Protein AF-A0A9P6TI92-F1 (afdb_monomer)

Foldseek 3Di:
DQDDWAWFEWEWEADPVQKIWIKTKTAAPDADPLRNLRIWIWTFIGHPPATQWIWTQDPPLRTWIDHGPDIDHDDDDALLRVLVVRVVSVCVVPRDDVVVSVVRRVSSVCVSVPHRHHDYHFDYRDPVRVCVLDPPVLVVLQVCQAVPWALDLVRSCVVVVHDSVVSVVNLVSCVSRVQWDQDPNIIHRNDPDDDDDDDD

Structure (mmCIF, N/CA/C/O backbone):
data_AF-A0A9P6TI92-F1
#
_entry.id   AF-A0A9P6TI92-F1
#
loop_
_atom_site.group_PDB
_atom_site.id
_atom_site.type_symbol
_atom_site.label_atom_id
_atom_site.label_alt_id
_atom_site.label_comp_id
_atom_site.label_asym_id
_atom_site.label_entity_id
_atom_site.label_seq_id
_atom_site.pdbx_PDB_ins_code
_atom_site.Cartn_x
_atom_site.Cartn_y
_atom_site.Cartn_z
_atom_site.occupancy
_atom_site.B_iso_or_equiv
_atom_site.auth_seq_id
_atom_site.auth_comp_id
_atom_site.auth_asym_id
_atom_site.auth_atom_id
_atom_site.pdbx_PDB_model_num
ATOM 1 N N . MET A 1 1 ? -19.765 21.738 -3.759 1.00 47.75 1 MET A N 1
ATOM 2 C CA . MET A 1 1 ? -19.195 20.382 -3.950 1.00 47.75 1 MET A CA 1
ATOM 3 C C . MET A 1 1 ? -18.827 19.828 -2.583 1.00 47.75 1 MET A C 1
ATOM 5 O O . MET A 1 1 ? -18.199 20.558 -1.828 1.00 47.75 1 MET A O 1
ATOM 9 N N . LYS A 1 2 ? -19.232 18.598 -2.229 1.00 55.66 2 LYS A N 1
ATOM 10 C CA . LYS A 1 2 ? -18.731 17.953 -1.002 1.00 55.66 2 LYS A CA 1
ATOM 11 C C . LYS A 1 2 ? -17.226 17.735 -1.176 1.00 55.66 2 LYS A C 1
ATOM 13 O O . LYS A 1 2 ? -16.828 17.091 -2.145 1.00 55.66 2 LYS A O 1
ATOM 18 N N . LYS A 1 3 ? -16.405 18.316 -0.298 1.00 70.88 3 LYS A N 1
ATOM 19 C CA . LYS A 1 3 ? -14.960 18.049 -0.275 1.00 70.88 3 LYS A CA 1
ATOM 20 C C . LYS A 1 3 ? -14.748 16.545 -0.041 1.00 70.88 3 LYS A C 1
ATOM 22 O O . LYS A 1 3 ? -15.515 15.928 0.698 1.00 70.88 3 LYS A O 1
ATOM 27 N N . LYS A 1 4 ? -13.772 15.945 -0.724 1.00 79.81 4 LYS A N 1
ATOM 28 C CA . LYS A 1 4 ? -13.412 14.529 -0.547 1.00 79.81 4 LYS A CA 1
ATOM 29 C C . LYS A 1 4 ? -12.398 14.394 0.590 1.00 79.81 4 LYS A C 1
ATOM 31 O O . LYS A 1 4 ? -11.733 15.368 0.926 1.00 79.81 4 LYS A O 1
ATOM 36 N N . ALA A 1 5 ? -12.323 13.205 1.180 1.00 86.75 5 ALA A N 1
ATOM 37 C CA . ALA A 1 5 ? -11.278 12.878 2.140 1.00 86.75 5 ALA A CA 1
ATOM 38 C C . ALA A 1 5 ? -9.920 12.753 1.425 1.00 86.75 5 ALA A C 1
ATOM 40 O O . ALA A 1 5 ? -9.879 12.284 0.286 1.00 86.75 5 ALA A O 1
ATOM 41 N N . THR A 1 6 ? -8.844 13.162 2.091 1.00 89.12 6 THR A N 1
ATOM 42 C CA . THR A 1 6 ? -7.468 13.131 1.563 1.00 89.12 6 THR A CA 1
ATOM 43 C C . THR A 1 6 ? -6.731 11.939 2.159 1.00 89.12 6 THR A C 1
ATOM 45 O O . THR A 1 6 ? -6.781 11.770 3.373 1.00 89.12 6 THR A O 1
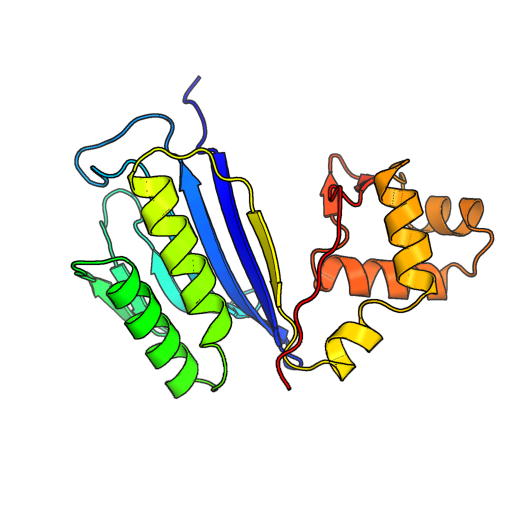ATOM 48 N N . LEU A 1 7 ? -6.087 11.100 1.343 1.00 90.00 7 LEU A N 1
ATOM 49 C CA . LEU A 1 7 ? -5.259 9.991 1.839 1.00 90.00 7 LEU A CA 1
ATOM 50 C C . LEU A 1 7 ? -4.026 10.570 2.550 1.00 90.00 7 LEU A C 1
ATOM 52 O O . LEU A 1 7 ? -3.380 11.451 1.999 1.00 90.00 7 LEU A O 1
ATOM 56 N N . LEU A 1 8 ? -3.760 10.112 3.772 1.00 88.31 8 LEU A N 1
ATOM 57 C CA . LEU A 1 8 ? -2.625 10.547 4.598 1.00 88.31 8 LEU A CA 1
ATOM 58 C C . LEU A 1 8 ? -1.552 9.462 4.718 1.00 88.31 8 LEU A C 1
ATOM 60 O O . LEU A 1 8 ? -0.362 9.751 4.779 1.00 88.31 8 LEU A O 1
ATOM 64 N N . PHE A 1 9 ? -1.995 8.210 4.801 1.00 89.88 9 PHE A N 1
ATOM 65 C CA . PHE A 1 9 ? -1.129 7.063 5.019 1.00 89.88 9 PHE A CA 1
ATOM 66 C C . PHE A 1 9 ? -1.680 5.859 4.271 1.00 89.88 9 PHE A C 1
ATOM 68 O O . PHE A 1 9 ? -2.882 5.579 4.354 1.00 89.88 9 PHE A O 1
ATOM 75 N N . GLU A 1 10 ? -0.791 5.136 3.605 1.00 91.69 10 GLU A N 1
ATOM 76 C CA . GLU A 1 10 ? -1.041 3.816 3.040 1.00 91.69 10 GLU A CA 1
ATOM 77 C C . GLU A 1 10 ? 0.178 2.918 3.288 1.00 91.69 10 GLU A C 1
ATOM 79 O O . GLU A 1 10 ? 1.292 3.255 2.898 1.00 91.69 10 GLU A O 1
ATOM 84 N N . ASP A 1 11 ? -0.027 1.767 3.932 1.00 88.00 11 ASP A N 1
ATOM 85 C CA . ASP A 1 11 ? 0.963 0.684 3.984 1.00 88.00 11 ASP A CA 1
ATOM 86 C C . ASP A 1 11 ? 0.317 -0.585 3.443 1.00 88.00 11 ASP A C 1
ATOM 88 O O . ASP A 1 11 ? -0.728 -1.030 3.934 1.00 88.00 11 ASP A O 1
ATOM 92 N N . ARG A 1 12 ? 0.923 -1.150 2.401 1.00 88.69 12 ARG A N 1
ATOM 93 C CA . ARG A 1 12 ? 0.420 -2.337 1.717 1.00 88.69 12 ARG A CA 1
ATOM 94 C C . ARG A 1 12 ? 1.494 -3.411 1.643 1.00 88.69 12 ARG A C 1
ATOM 96 O O . ARG A 1 12 ? 2.637 -3.171 1.261 1.00 88.69 12 ARG A O 1
ATOM 103 N N . MET A 1 13 ? 1.072 -4.634 1.927 1.00 84.69 13 MET A N 1
ATOM 104 C CA . MET A 1 13 ? 1.842 -5.857 1.774 1.00 84.69 13 MET A CA 1
ATOM 105 C C . MET A 1 13 ? 1.019 -6.862 0.974 1.00 84.69 13 MET A C 1
ATOM 107 O O . MET A 1 13 ? -0.115 -7.179 1.333 1.00 84.69 13 MET A O 1
ATOM 111 N N . THR A 1 14 ? 1.600 -7.395 -0.097 1.00 84.06 14 THR A N 1
ATOM 112 C CA . THR A 1 14 ? 1.020 -8.506 -0.861 1.00 84.06 14 THR A CA 1
ATOM 113 C C . THR A 1 14 ? 1.842 -9.758 -0.586 1.00 84.06 14 THR A C 1
ATOM 115 O O . THR A 1 14 ? 3.053 -9.764 -0.782 1.00 84.06 14 THR A O 1
ATOM 118 N N . TYR A 1 15 ? 1.187 -10.825 -0.149 1.00 80.25 15 TYR A N 1
ATOM 119 C CA . TYR A 1 15 ? 1.811 -12.111 0.133 1.00 80.25 15 TYR A CA 1
ATOM 120 C C . TYR A 1 15 ? 1.890 -12.995 -1.131 1.00 80.25 15 TYR A C 1
ATOM 122 O O . TYR A 1 15 ? 1.070 -12.839 -2.040 1.00 80.25 15 TYR A O 1
ATOM 130 N N . PRO A 1 16 ? 2.786 -14.004 -1.173 1.00 75.25 16 PRO A N 1
ATOM 131 C CA . PRO A 1 16 ? 2.964 -14.898 -2.323 1.00 75.25 16 PRO A CA 1
ATOM 132 C C . PRO A 1 16 ? 1.716 -15.657 -2.783 1.00 75.25 16 PRO A C 1
ATOM 134 O O . PRO A 1 16 ? 1.590 -15.992 -3.956 1.00 75.25 16 PRO A O 1
ATOM 137 N N . ASP A 1 17 ? 0.779 -15.941 -1.878 1.00 80.00 17 ASP A N 1
ATOM 138 C CA . ASP A 1 17 ? -0.481 -16.619 -2.208 1.00 80.00 17 ASP A CA 1
ATOM 139 C C . ASP A 1 17 ? -1.568 -15.672 -2.755 1.00 80.00 17 ASP A C 1
ATOM 141 O O . ASP A 1 17 ? -2.709 -16.106 -2.965 1.00 80.00 17 ASP A O 1
ATOM 145 N N . GLY A 1 18 ? -1.232 -14.391 -2.934 1.00 83.00 18 GLY A N 1
ATOM 146 C CA . GLY A 1 18 ? -2.120 -13.337 -3.413 1.00 83.00 18 GLY A CA 1
ATOM 147 C C . GLY A 1 18 ? -3.002 -12.697 -2.340 1.00 83.00 18 GLY A C 1
ATOM 148 O O . GLY A 1 18 ? -3.855 -11.882 -2.689 1.00 83.00 18 GLY A O 1
ATOM 149 N N . ALA A 1 19 ? -2.853 -13.045 -1.056 1.00 87.69 19 ALA A N 1
ATOM 150 C CA . ALA A 1 19 ? -3.495 -12.255 -0.008 1.00 87.69 19 ALA A CA 1
ATOM 151 C C . ALA A 1 19 ? -2.770 -10.918 0.194 1.00 87.69 19 ALA A C 1
ATOM 153 O O . ALA A 1 19 ? -1.597 -10.767 -0.133 1.00 87.69 19 ALA A O 1
ATOM 154 N N . ILE A 1 20 ? -3.491 -9.941 0.718 1.00 89.94 20 ILE A N 1
ATOM 155 C CA . ILE A 1 20 ? -3.093 -8.549 0.857 1.00 89.94 20 ILE A CA 1
ATOM 156 C C . ILE A 1 20 ? -3.401 -8.143 2.294 1.00 89.94 20 ILE A C 1
ATOM 158 O O . ILE A 1 20 ? -4.511 -8.381 2.770 1.00 89.94 20 ILE A O 1
ATOM 162 N N . LEU A 1 21 ? -2.427 -7.531 2.959 1.00 90.94 21 LEU A N 1
ATOM 163 C CA . LEU A 1 21 ? -2.622 -6.735 4.164 1.00 90.94 21 LEU A CA 1
ATOM 164 C C . LEU A 1 21 ? -2.438 -5.273 3.760 1.00 90.94 21 LEU A C 1
ATOM 166 O O . LEU A 1 21 ? -1.416 -4.907 3.188 1.00 90.94 21 LEU A O 1
ATOM 170 N N . GLU A 1 22 ? -3.443 -4.447 4.005 1.00 92.75 22 GLU A N 1
ATOM 171 C CA . GLU A 1 22 ? -3.444 -3.040 3.621 1.00 92.75 22 GLU A CA 1
ATOM 172 C C . GLU A 1 22 ? -3.990 -2.203 4.774 1.00 92.75 22 GLU A C 1
ATOM 174 O O . GLU A 1 22 ? -5.031 -2.522 5.342 1.00 92.75 22 GLU A O 1
ATOM 179 N N . MET A 1 23 ? -3.292 -1.132 5.132 1.00 94.12 23 MET A N 1
ATOM 180 C CA . MET A 1 23 ? -3.737 -0.187 6.144 1.00 94.12 23 MET A CA 1
ATOM 181 C C . MET A 1 23 ? -3.737 1.217 5.559 1.00 94.12 23 MET A C 1
ATOM 183 O O . MET A 1 23 ? -2.729 1.671 5.024 1.00 94.12 23 MET A O 1
ATOM 187 N N . ARG A 1 24 ? -4.864 1.918 5.671 1.00 94.94 24 ARG A N 1
ATOM 188 C CA . ARG A 1 24 ? -5.049 3.260 5.120 1.00 94.94 24 ARG A CA 1
ATOM 189 C C . ARG A 1 24 ? -5.656 4.213 6.135 1.00 94.94 24 ARG A C 1
ATOM 191 O O . ARG A 1 24 ? -6.546 3.829 6.897 1.00 94.94 24 ARG A O 1
ATOM 198 N N . ILE A 1 25 ? -5.230 5.472 6.084 1.00 93.56 25 ILE A N 1
ATOM 199 C CA . ILE A 1 25 ? -5.793 6.582 6.861 1.00 93.56 25 ILE A CA 1
ATOM 200 C C . ILE A 1 25 ? -6.111 7.732 5.908 1.00 93.56 25 ILE A C 1
ATOM 202 O O . ILE A 1 25 ? -5.274 8.136 5.105 1.00 93.56 25 ILE A O 1
ATOM 206 N N . TRP A 1 26 ? -7.308 8.301 6.027 1.00 94.12 26 TRP A N 1
ATOM 207 C CA . TRP A 1 26 ? -7.726 9.503 5.315 1.00 94.12 26 TRP A CA 1
ATOM 208 C C . TRP A 1 26 ? -8.121 10.614 6.286 1.00 94.12 26 TRP A C 1
ATOM 210 O O . TRP A 1 26 ? -8.839 10.376 7.261 1.00 94.12 26 TRP A O 1
ATOM 220 N N . ARG A 1 27 ? -7.760 11.856 5.957 1.00 91.69 27 ARG A N 1
ATOM 221 C CA . ARG A 1 27 ? -8.292 13.063 6.594 1.00 91.69 27 ARG A CA 1
ATOM 222 C C . ARG A 1 27 ? -9.671 13.374 6.042 1.00 91.69 27 ARG A C 1
ATOM 224 O O . ARG A 1 27 ? -9.839 13.524 4.831 1.00 91.69 27 ARG A O 1
ATOM 231 N N . LEU A 1 28 ? -10.655 13.523 6.918 1.00 88.75 28 LEU A N 1
ATOM 232 C CA . LEU A 1 28 ? -11.970 14.008 6.526 1.00 88.75 28 LEU A CA 1
ATOM 233 C C . LEU A 1 28 ? -11.924 15.517 6.275 1.00 88.75 28 LEU A C 1
ATOM 235 O O . LEU A 1 28 ? -11.176 16.236 6.939 1.00 88.75 28 LEU A O 1
ATOM 239 N N . PRO A 1 29 ? -12.737 16.019 5.333 1.00 85.62 29 PRO A N 1
ATOM 240 C CA . PRO A 1 29 ? -12.799 17.450 5.053 1.00 85.62 29 PRO A CA 1
ATOM 241 C C . PRO A 1 29 ? -13.292 18.269 6.251 1.00 85.62 29 PRO A C 1
ATOM 243 O O . PRO A 1 29 ? -12.911 19.428 6.392 1.00 85.62 29 PRO A O 1
ATOM 246 N N . GLU A 1 30 ? -14.144 17.671 7.085 1.00 83.44 30 GLU A N 1
ATOM 247 C CA . GLU A 1 30 ? -14.687 18.235 8.316 1.00 83.44 30 GLU A CA 1
ATOM 248 C C . GLU A 1 30 ? -14.793 17.111 9.354 1.00 83.44 30 GLU A C 1
ATOM 250 O O . GLU A 1 30 ? -15.049 15.956 9.002 1.00 83.44 30 GLU A O 1
ATOM 255 N N . ARG A 1 31 ? -14.583 17.448 10.630 1.00 83.62 31 ARG A N 1
ATOM 256 C CA . ARG A 1 31 ? -14.853 16.535 11.747 1.00 83.62 31 ARG A CA 1
ATOM 257 C C . ARG A 1 31 ? -16.360 16.352 11.888 1.00 83.62 31 ARG A C 1
ATOM 259 O O . ARG A 1 31 ? -17.118 17.297 11.678 1.00 83.62 31 ARG A O 1
ATOM 266 N N . ASP A 1 32 ? -16.781 15.163 12.290 1.00 82.12 32 ASP A N 1
ATOM 267 C CA . ASP A 1 32 ? -18.180 14.878 12.596 1.00 82.12 32 ASP A CA 1
ATOM 268 C C . ASP A 1 32 ? -18.306 14.206 13.973 1.00 82.12 32 ASP A C 1
ATOM 270 O O . ASP A 1 32 ? -17.305 13.851 14.597 1.00 82.12 32 ASP A O 1
ATOM 274 N N . ALA A 1 33 ? -19.536 14.094 14.482 1.00 77.19 33 ALA A N 1
ATOM 275 C CA . ALA A 1 33 ? -19.794 13.539 15.811 1.00 77.19 33 ALA A CA 1
ATOM 276 C C . ALA A 1 33 ? -19.495 12.032 15.913 1.00 77.19 33 ALA A C 1
ATOM 278 O O . ALA A 1 33 ? -19.207 11.556 17.006 1.00 77.19 33 ALA A O 1
ATOM 279 N N . GLU A 1 34 ? -19.552 11.295 14.797 1.00 75.88 34 GLU A N 1
ATOM 280 C CA . GLU A 1 34 ? -19.203 9.868 14.737 1.00 75.88 34 GLU A CA 1
ATOM 281 C C . GLU A 1 34 ? -17.678 9.674 14.692 1.00 75.88 34 GLU A C 1
ATOM 283 O O . GLU A 1 34 ? -17.178 8.629 15.088 1.00 75.88 34 GLU A O 1
ATOM 288 N N . ARG A 1 35 ? -16.929 10.677 14.214 1.00 81.50 35 ARG A N 1
ATOM 289 C CA . ARG A 1 35 ? -15.469 10.651 14.044 1.00 81.50 35 ARG A CA 1
ATOM 290 C C . ARG A 1 35 ? -14.861 11.956 14.554 1.00 81.50 35 ARG A C 1
ATOM 292 O O . ARG A 1 35 ? -14.395 12.781 13.756 1.00 81.50 35 ARG A O 1
ATOM 299 N N . PRO A 1 36 ? -14.825 12.162 15.881 1.00 75.31 36 PRO A N 1
ATOM 300 C CA . PRO A 1 36 ? -14.382 13.423 16.477 1.00 75.31 36 PRO A CA 1
ATOM 301 C C . PRO A 1 36 ? -12.912 13.748 16.168 1.00 75.31 36 PRO A C 1
ATOM 303 O O . PRO A 1 36 ? -12.522 14.916 16.143 1.00 75.31 36 PRO A O 1
ATOM 306 N N . HIS A 1 37 ? -12.103 12.730 15.866 1.00 77.69 37 HIS A N 1
ATOM 307 C CA . HIS A 1 37 ? -10.717 12.872 15.413 1.00 77.69 37 HIS A CA 1
ATOM 308 C C . HIS A 1 37 ? -10.600 13.337 13.946 1.00 77.69 37 HIS A C 1
ATOM 310 O O . HIS A 1 37 ? -9.541 13.799 13.529 1.00 77.69 37 HIS A O 1
ATOM 316 N N . GLY A 1 38 ? -11.677 13.281 13.154 1.00 86.62 38 GLY A N 1
ATOM 317 C CA . GLY A 1 38 ? -11.681 13.713 11.752 1.00 86.62 38 GLY A CA 1
ATOM 318 C C . GLY A 1 38 ? -10.923 12.781 10.810 1.00 86.62 38 GLY A C 1
ATOM 319 O O . GLY A 1 38 ? -10.505 13.218 9.740 1.00 86.62 38 GLY A O 1
ATOM 320 N N . LEU A 1 39 ? -10.736 11.517 11.197 1.00 89.31 39 LEU A N 1
ATOM 321 C CA . LEU A 1 39 ? -10.048 10.516 10.383 1.00 89.31 39 LEU A CA 1
ATOM 322 C C . LEU A 1 39 ? -11.019 9.416 9.961 1.00 89.31 39 LEU A C 1
ATOM 324 O O . LEU A 1 39 ? -11.858 8.967 10.742 1.00 89.31 39 LEU A O 1
ATOM 328 N N . LYS A 1 40 ? -10.869 8.957 8.725 1.00 91.81 40 LYS A N 1
ATOM 329 C CA . LYS A 1 40 ? -11.378 7.667 8.267 1.00 91.81 40 LYS A CA 1
ATOM 330 C C . LYS A 1 40 ? -10.195 6.715 8.183 1.00 91.81 40 LYS A C 1
ATOM 332 O O . LYS A 1 40 ? -9.126 7.136 7.758 1.00 91.81 40 LYS A O 1
ATOM 337 N N . TYR A 1 41 ? -10.379 5.454 8.538 1.00 92.81 41 TYR A N 1
ATOM 338 C CA . TYR A 1 41 ? -9.333 4.446 8.387 1.00 92.81 41 TYR A CA 1
ATOM 339 C C . TYR A 1 41 ? -9.899 3.147 7.815 1.00 92.81 41 TYR A C 1
ATOM 341 O O . TYR A 1 41 ? -11.113 2.937 7.786 1.00 92.81 41 TYR A O 1
ATOM 349 N N . SER A 1 42 ? -9.007 2.305 7.305 1.00 94.19 42 SER A N 1
ATOM 350 C CA . SER A 1 42 ? -9.313 0.944 6.880 1.00 94.19 42 SER A CA 1
ATOM 351 C C . SER A 1 42 ? -8.078 0.083 7.091 1.00 94.19 42 SER A C 1
ATOM 353 O O . SER A 1 42 ? -7.049 0.339 6.473 1.00 94.19 42 SER A O 1
ATOM 355 N N . LEU A 1 43 ? -8.173 -0.906 7.975 1.00 95.31 43 LEU A N 1
ATOM 356 C CA . LEU A 1 43 ? -7.203 -1.988 8.094 1.00 95.31 43 LEU A CA 1
ATOM 357 C C . LEU A 1 43 ? -7.855 -3.203 7.452 1.00 95.31 43 LEU A C 1
ATOM 359 O O . LEU A 1 43 ? -8.964 -3.583 7.818 1.00 95.31 43 LEU A O 1
ATOM 363 N N . PHE A 1 44 ? -7.205 -3.777 6.458 1.00 94.94 44 PHE A N 1
ATOM 364 C CA . PHE A 1 44 ? -7.745 -4.824 5.615 1.00 94.94 44 PHE A CA 1
ATOM 365 C C . PHE A 1 44 ? -6.762 -5.979 5.558 1.00 94.94 44 PHE A C 1
ATOM 367 O O . PHE A 1 44 ? -5.572 -5.789 5.319 1.00 94.94 44 PHE A O 1
ATOM 374 N N . TYR A 1 45 ? -7.282 -7.187 5.712 1.00 93.44 45 TYR A N 1
ATOM 375 C CA . TYR A 1 45 ? -6.595 -8.405 5.333 1.00 93.44 45 TYR A CA 1
ATOM 376 C C . TYR A 1 45 ? -7.544 -9.295 4.533 1.00 93.44 45 TYR A C 1
ATOM 378 O O . TYR A 1 45 ? -8.689 -9.538 4.923 1.00 93.44 45 TYR A O 1
ATOM 386 N N . GLY A 1 46 ? -7.087 -9.784 3.389 1.00 91.75 46 GLY A N 1
ATOM 387 C CA . GLY A 1 46 ? -7.928 -10.570 2.497 1.00 91.75 46 GLY A CA 1
ATOM 388 C C . GLY A 1 46 ? -7.281 -10.821 1.148 1.00 91.75 46 GLY A C 1
ATOM 389 O O . GLY A 1 46 ? -6.070 -10.749 1.010 1.00 91.75 46 GLY A O 1
ATOM 390 N N . ARG A 1 47 ? -8.082 -11.127 0.134 1.00 87.69 47 ARG A N 1
ATOM 391 C CA . ARG A 1 47 ? -7.662 -11.274 -1.273 1.00 87.69 47 ARG A CA 1
ATOM 392 C C . ARG A 1 47 ? -8.437 -10.271 -2.130 1.00 87.69 47 ARG A C 1
ATOM 394 O O . ARG A 1 47 ? -9.414 -9.709 -1.640 1.00 87.69 47 ARG A O 1
ATOM 401 N N . GLU A 1 48 ? -8.046 -10.076 -3.394 1.00 72.50 48 GLU A N 1
ATOM 402 C CA . GLU A 1 48 ? -8.620 -9.059 -4.310 1.00 72.50 48 GLU A CA 1
ATOM 403 C C . GLU A 1 48 ? -10.158 -8.959 -4.305 1.00 72.50 48 GLU A C 1
ATOM 405 O O . GLU A 1 48 ? -10.700 -7.881 -4.530 1.00 72.50 48 GLU A O 1
ATOM 410 N N . SER A 1 49 ? -10.873 -10.050 -4.018 1.00 70.69 49 SER A N 1
ATOM 411 C CA . SER A 1 49 ? -12.339 -10.090 -3.981 1.00 70.69 49 SER A CA 1
ATOM 412 C C . SER A 1 49 ? -12.943 -10.568 -2.655 1.00 70.69 49 SER A C 1
ATOM 414 O O . SER A 1 49 ? -14.150 -10.795 -2.594 1.00 70.69 49 SER A O 1
ATOM 416 N N . ALA A 1 50 ? -12.142 -10.776 -1.606 1.00 82.88 50 ALA A N 1
ATOM 417 C CA . ALA A 1 50 ? -12.619 -11.352 -0.348 1.00 82.88 50 ALA A CA 1
ATOM 418 C C . ALA A 1 50 ? -11.926 -10.714 0.858 1.00 82.88 50 ALA A C 1
ATOM 420 O O . ALA A 1 50 ? -10.749 -10.970 1.111 1.00 82.88 50 ALA A O 1
ATOM 421 N N . ARG A 1 51 ? -12.677 -9.914 1.623 1.00 90.56 51 ARG A N 1
ATOM 422 C CA . ARG A 1 51 ? -12.246 -9.429 2.936 1.00 90.56 51 ARG A CA 1
ATOM 423 C C . ARG A 1 51 ? -12.315 -10.580 3.934 1.00 90.56 51 ARG A C 1
ATOM 425 O O . ARG A 1 51 ? -13.376 -11.173 4.099 1.00 90.56 51 ARG A O 1
ATOM 432 N N . ILE A 1 52 ? -11.194 -10.887 4.579 1.00 91.50 52 ILE A N 1
ATOM 433 C CA . ILE A 1 52 ? -11.116 -11.907 5.630 1.00 91.50 52 ILE A CA 1
ATOM 434 C C . ILE A 1 52 ? -11.102 -11.227 6.994 1.00 91.50 52 ILE A C 1
ATOM 436 O O . ILE A 1 52 ? -11.849 -11.635 7.867 1.00 91.50 52 ILE A O 1
ATOM 440 N N . ILE A 1 53 ? -10.315 -10.171 7.183 1.00 94.00 53 ILE A N 1
ATOM 441 C CA . ILE A 1 53 ? -10.345 -9.342 8.391 1.00 94.00 53 ILE A CA 1
ATOM 442 C C . ILE A 1 53 ? -10.422 -7.880 7.957 1.00 94.00 53 ILE A C 1
ATOM 444 O O . ILE A 1 53 ? -9.806 -7.479 6.967 1.00 94.00 53 ILE A O 1
ATOM 448 N N . GLY A 1 54 ? -11.209 -7.078 8.661 1.00 93.75 54 GLY A N 1
ATOM 449 C CA . GLY A 1 54 ? -11.357 -5.658 8.373 1.00 93.75 54 GLY A CA 1
ATOM 450 C C . GLY A 1 54 ? -11.629 -4.856 9.627 1.00 93.75 54 GLY A C 1
ATOM 451 O O . GLY A 1 54 ? -12.454 -5.269 10.422 1.00 93.75 54 GLY A O 1
ATOM 452 N N . TYR A 1 55 ? -10.973 -3.719 9.804 1.00 94.81 55 TYR A N 1
ATOM 453 C CA . TYR A 1 55 ? -11.329 -2.738 10.824 1.00 94.81 55 TYR A CA 1
ATOM 454 C C . TYR A 1 55 ? -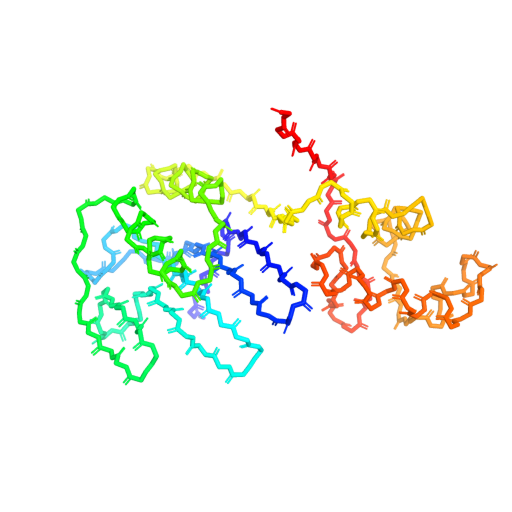11.539 -1.420 10.102 1.00 94.81 55 TYR A C 1
ATOM 456 O O . TYR A 1 55 ? -10.634 -0.928 9.422 1.00 94.81 55 TYR A O 1
ATOM 464 N N . ASP A 1 56 ? -12.742 -0.872 10.190 1.00 92.38 56 ASP A N 1
ATOM 465 C CA . ASP A 1 56 ? -13.070 0.386 9.541 1.00 92.38 56 ASP A CA 1
ATOM 466 C C . ASP A 1 56 ? -14.147 1.142 10.326 1.00 92.38 56 A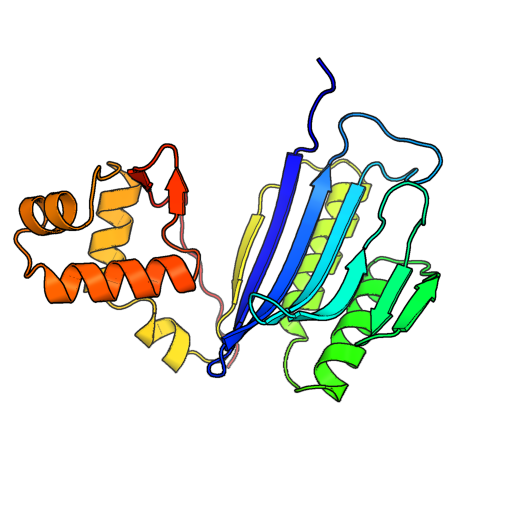SP A C 1
ATOM 468 O O . ASP A 1 56 ? -14.802 0.603 11.219 1.00 92.38 56 ASP A O 1
ATOM 472 N N . ASN A 1 57 ? -14.291 2.426 10.017 1.00 88.69 57 ASN A N 1
ATOM 473 C CA . ASN A 1 57 ? -15.235 3.304 10.692 1.00 88.69 57 ASN A CA 1
ATOM 474 C C . ASN A 1 57 ? -16.304 3.842 9.739 1.00 88.69 57 ASN A C 1
ATOM 476 O O . ASN A 1 57 ? -16.536 5.053 9.689 1.00 88.69 57 ASN A O 1
ATOM 480 N N . GLU A 1 58 ? -16.925 2.976 8.924 1.00 83.88 58 GLU A N 1
ATOM 481 C CA . GLU A 1 58 ? -17.991 3.342 7.976 1.00 83.88 58 GLU A CA 1
ATOM 482 C C . GLU A 1 58 ? -19.104 4.213 8.602 1.00 83.88 58 GLU A C 1
ATOM 484 O O . GLU A 1 58 ? -19.502 4.068 9.759 1.00 83.88 58 GLU A O 1
ATOM 489 N N . ARG A 1 59 ? -19.614 5.181 7.822 1.00 77.81 59 ARG A N 1
ATOM 490 C CA . ARG A 1 59 ? -20.568 6.187 8.322 1.00 77.81 59 ARG A CA 1
ATOM 491 C C . ARG A 1 59 ? -21.896 5.518 8.644 1.00 77.81 59 ARG A C 1
ATOM 493 O O . ARG A 1 59 ? -22.412 4.782 7.811 1.00 77.81 59 ARG A O 1
ATOM 500 N N . GLY A 1 60 ? -22.467 5.836 9.800 1.00 78.38 60 GLY A N 1
ATOM 501 C CA . GLY A 1 60 ? -23.716 5.243 10.274 1.00 78.38 60 GLY A CA 1
ATOM 502 C C . GLY A 1 60 ? -23.559 3.879 10.951 1.00 78.38 60 GLY A C 1
ATOM 503 O O . GLY A 1 60 ? -24.540 3.393 11.508 1.00 78.38 60 GLY A O 1
ATOM 504 N N . LYS A 1 61 ? -22.357 3.286 10.944 1.00 78.38 61 LYS A N 1
ATOM 505 C CA . LYS A 1 61 ? -22.030 2.071 11.710 1.00 78.38 61 LYS A CA 1
ATOM 506 C C . LYS A 1 61 ? -21.122 2.354 12.904 1.00 78.38 61 LYS A C 1
ATOM 508 O O . LYS A 1 61 ? -21.217 1.661 13.911 1.00 78.38 61 LYS A O 1
ATOM 513 N N . GLY A 1 62 ? -20.294 3.395 12.799 1.00 81.25 62 GLY A N 1
ATOM 514 C CA . GLY A 1 62 ? -19.215 3.640 13.749 1.00 81.25 62 GLY A CA 1
ATOM 515 C C . GLY A 1 62 ? -18.056 2.670 13.521 1.00 81.25 62 GLY A C 1
ATOM 516 O O . GLY A 1 62 ? -17.983 1.996 12.489 1.00 81.25 62 GLY A O 1
ATOM 517 N N . ASP A 1 63 ? -17.138 2.629 14.477 1.00 84.69 63 ASP A N 1
ATOM 518 C CA . ASP A 1 63 ? -16.008 1.705 14.461 1.00 84.69 63 ASP A CA 1
ATOM 519 C C . ASP A 1 63 ? -16.499 0.253 14.566 1.00 84.69 63 ASP A C 1
ATOM 521 O O . ASP A 1 63 ? -17.282 -0.108 15.452 1.00 84.69 63 ASP A O 1
ATOM 525 N N . HIS A 1 64 ? -16.064 -0.591 13.634 1.00 89.31 64 HIS A N 1
ATOM 526 C CA . HIS A 1 64 ? -16.463 -1.990 13.608 1.00 89.31 64 HIS A CA 1
ATOM 527 C C . HIS A 1 64 ? -15.386 -2.886 13.009 1.00 89.31 64 HIS A C 1
ATOM 529 O O . HIS A 1 64 ? -14.504 -2.454 12.260 1.00 89.31 64 HIS A O 1
ATOM 535 N N . ARG A 1 65 ? -15.483 -4.166 13.363 1.00 91.94 65 ARG A N 1
ATOM 536 C CA . ARG A 1 65 ? -14.602 -5.225 12.898 1.00 91.94 65 ARG A CA 1
ATOM 537 C C . ARG A 1 65 ? -15.373 -6.216 12.040 1.00 91.94 65 ARG A C 1
ATOM 539 O O . ARG A 1 65 ? -16.468 -6.649 12.387 1.00 91.94 65 ARG A O 1
ATOM 546 N N . HIS A 1 66 ? -14.744 -6.616 10.947 1.00 91.69 66 HIS A N 1
ATOM 547 C CA . HIS A 1 66 ? -15.088 -7.753 10.113 1.00 91.69 66 HIS A CA 1
ATOM 548 C C . HIS A 1 66 ? -14.116 -8.883 10.411 1.00 91.69 66 HIS A C 1
ATOM 550 O O . HIS A 1 66 ? -12.905 -8.691 10.319 1.00 91.69 66 HIS A O 1
ATOM 556 N N . TYR A 1 67 ? -14.643 -10.061 10.713 1.00 88.19 67 TYR A N 1
ATOM 557 C CA . TYR A 1 67 ? -13.883 -11.299 10.780 1.00 88.19 67 TYR A CA 1
ATOM 558 C C . TYR A 1 67 ? -14.641 -12.369 9.993 1.00 88.19 67 TYR A C 1
ATOM 560 O O . TYR A 1 67 ? -15.632 -12.943 10.452 1.00 88.19 67 TYR A O 1
ATOM 568 N N . ARG A 1 68 ? -14.161 -12.640 8.782 1.00 84.94 68 ARG A N 1
ATOM 569 C CA . ARG A 1 68 ? -14.804 -13.442 7.740 1.00 84.94 68 ARG A CA 1
ATOM 570 C C . ARG A 1 68 ? -16.216 -12.913 7.485 1.00 84.94 68 ARG A C 1
ATOM 572 O O . ARG A 1 68 ? -16.373 -11.761 7.098 1.00 84.94 68 ARG A O 1
ATOM 579 N N . ASP A 1 69 ? -17.228 -13.727 7.759 1.00 85.31 69 ASP A N 1
ATOM 580 C CA . ASP A 1 69 ? -18.634 -13.386 7.535 1.00 85.31 69 ASP A CA 1
ATOM 581 C C . ASP A 1 69 ? -19.287 -12.699 8.749 1.00 85.31 69 ASP A C 1
ATOM 583 O O . ASP A 1 69 ? -20.498 -12.479 8.764 1.00 85.31 69 ASP A O 1
ATOM 587 N N . ARG A 1 70 ? -18.513 -12.404 9.804 1.00 85.81 70 ARG A N 1
ATOM 588 C CA . ARG A 1 70 ? -19.005 -11.746 11.019 1.00 85.81 70 ARG A CA 1
ATOM 589 C C . ARG A 1 70 ? -18.628 -10.276 11.020 1.00 85.81 70 ARG A C 1
ATOM 591 O O . ARG A 1 70 ? -17.459 -9.941 10.871 1.00 85.81 70 ARG A O 1
ATOM 598 N N . GLU A 1 71 ? -19.620 -9.430 11.259 1.00 91.62 71 GLU A N 1
ATOM 599 C CA . GLU A 1 71 ? -19.457 -7.999 11.499 1.00 91.62 71 GLU A CA 1
ATOM 600 C C . GLU A 1 71 ? -19.914 -7.697 12.928 1.00 91.62 71 GLU A C 1
ATOM 602 O O . GLU A 1 71 ? -21.005 -8.112 13.328 1.00 91.62 71 GLU A O 1
ATOM 607 N N . GLU A 1 72 ? -19.091 -6.994 13.700 1.00 89.88 72 GLU A N 1
ATOM 608 C CA . GLU A 1 72 ? -19.427 -6.597 15.066 1.00 89.88 72 GLU A CA 1
ATOM 609 C C . GLU A 1 72 ? -18.901 -5.194 15.401 1.00 89.88 72 GLU A C 1
ATOM 611 O O . GLU A 1 72 ? -17.854 -4.792 14.882 1.00 89.88 72 GLU A O 1
ATOM 616 N N . PRO A 1 73 ? -19.598 -4.437 16.271 1.00 88.31 73 PRO A N 1
ATOM 617 C CA . PRO A 1 73 ? -19.080 -3.176 16.784 1.00 88.31 73 PRO A CA 1
ATOM 618 C C . PRO A 1 73 ? -17.714 -3.375 17.437 1.00 88.31 73 PRO A C 1
ATOM 620 O O . PRO A 1 73 ? -17.511 -4.334 18.184 1.00 88.31 73 PRO A O 1
ATOM 623 N N . TYR A 1 74 ? -16.795 -2.449 17.188 1.00 89.00 74 TYR A N 1
ATOM 624 C CA . TYR A 1 74 ? -15.440 -2.513 17.711 1.00 89.00 74 TYR A CA 1
ATOM 625 C C . TYR A 1 74 ? -15.148 -1.253 18.517 1.00 89.00 74 TYR A C 1
ATOM 627 O O . TYR A 1 74 ? -15.284 -0.142 18.021 1.00 89.00 74 TYR A O 1
ATOM 635 N N . ILE A 1 75 ? -14.764 -1.428 19.780 1.00 83.38 75 ILE A N 1
ATOM 636 C CA . ILE A 1 75 ? -14.435 -0.319 20.674 1.00 83.38 75 ILE A CA 1
ATOM 637 C C . ILE A 1 75 ? -12.958 -0.422 21.012 1.00 83.38 75 ILE A C 1
ATOM 639 O O . ILE A 1 75 ? -12.514 -1.411 21.595 1.00 83.38 75 ILE A O 1
ATOM 643 N N . PHE A 1 76 ? -12.223 0.636 20.703 1.00 83.38 76 PHE A N 1
ATOM 644 C CA . PHE A 1 76 ? -10.832 0.791 21.089 1.00 83.38 76 PHE A CA 1
ATOM 645 C C . PHE A 1 76 ? -10.630 2.120 21.801 1.00 83.38 76 PHE A C 1
ATOM 647 O O . PHE A 1 76 ? -11.376 3.081 21.617 1.00 83.38 76 PHE A O 1
ATOM 654 N N . SER A 1 77 ? -9.613 2.148 22.650 1.00 80.12 77 SER A N 1
ATOM 655 C CA . SER A 1 77 ? -9.219 3.342 23.396 1.00 80.12 77 SER A CA 1
ATOM 656 C C . SER A 1 77 ? -8.073 4.085 22.717 1.00 80.12 77 SER A C 1
ATOM 658 O O . SER A 1 77 ? -7.986 5.308 22.827 1.00 80.12 77 SER A O 1
ATOM 660 N N . THR A 1 78 ? -7.217 3.359 21.994 1.00 84.56 78 THR A N 1
ATOM 661 C CA . THR A 1 78 ? -6.028 3.907 21.345 1.00 84.56 78 THR A CA 1
ATOM 662 C C . THR A 1 78 ? -5.751 3.227 20.000 1.00 84.56 78 THR A C 1
ATOM 664 O O . THR A 1 78 ? -6.191 2.098 19.755 1.00 84.56 78 THR A O 1
ATOM 667 N N . ALA A 1 79 ? -5.023 3.906 19.111 1.00 84.44 79 ALA A N 1
ATOM 668 C CA . ALA A 1 79 ? -4.666 3.357 17.802 1.00 84.44 79 ALA A CA 1
ATOM 669 C C . ALA A 1 79 ? -3.757 2.126 17.928 1.00 84.44 79 ALA A C 1
ATOM 671 O O . ALA A 1 79 ? -3.885 1.184 17.149 1.00 84.44 79 ALA A O 1
ATOM 672 N N . GLU A 1 80 ? -2.901 2.104 18.952 1.00 83.44 80 GLU A N 1
ATOM 673 C CA . GLU A 1 80 ? -2.068 0.966 19.345 1.00 83.44 80 GLU A CA 1
ATOM 674 C C . GLU A 1 80 ? -2.924 -0.270 19.593 1.00 83.44 80 GLU A C 1
ATOM 676 O O . GLU A 1 80 ? -2.607 -1.336 19.074 1.00 83.44 80 GLU A O 1
ATOM 681 N N . GLN A 1 81 ? -4.017 -0.125 20.351 1.00 88.25 81 GLN A N 1
ATOM 682 C CA . GLN A 1 81 ? -4.937 -1.223 20.636 1.00 88.25 81 GLN A CA 1
ATOM 683 C C . GLN A 1 81 ? -5.588 -1.734 19.347 1.00 88.25 81 GLN A C 1
ATOM 685 O O . GLN A 1 81 ? -5.570 -2.934 19.093 1.00 88.25 81 GLN A O 1
ATOM 690 N N . MET A 1 82 ? -6.107 -0.829 18.512 1.00 91.75 82 MET A N 1
ATOM 691 C CA . MET A 1 82 ? -6.741 -1.191 17.239 1.00 91.75 82 MET A CA 1
ATOM 692 C C . MET A 1 82 ? -5.800 -1.965 16.320 1.00 91.75 82 MET A C 1
ATOM 694 O O . MET A 1 82 ? -6.176 -2.992 15.754 1.00 91.75 82 MET A O 1
ATOM 698 N N . VAL A 1 83 ? -4.569 -1.483 16.179 1.00 89.38 83 VAL A N 1
ATOM 699 C CA . VAL A 1 83 ? -3.557 -2.144 15.361 1.00 89.38 83 VAL A CA 1
ATOM 700 C C . VAL A 1 83 ? -3.139 -3.476 15.961 1.00 89.38 83 VAL A C 1
ATOM 702 O O . VAL A 1 83 ? -3.016 -4.442 15.215 1.00 89.38 83 VAL A O 1
ATOM 705 N N . ALA A 1 84 ? -2.908 -3.543 17.273 1.00 87.06 84 ALA A N 1
ATOM 706 C CA . ALA A 1 84 ? -2.532 -4.783 17.939 1.00 87.06 84 ALA A CA 1
ATOM 707 C C . ALA A 1 84 ? -3.618 -5.849 17.760 1.00 87.06 84 ALA A C 1
ATOM 709 O O . ALA A 1 84 ? -3.303 -6.954 17.331 1.00 87.06 84 ALA A O 1
ATOM 710 N N . ASP A 1 85 ? -4.886 -5.495 17.981 1.00 90.56 85 ASP A N 1
ATOM 711 C CA . ASP A 1 85 ? -6.017 -6.407 17.810 1.00 90.56 85 ASP A CA 1
ATOM 712 C C . ASP A 1 85 ? -6.137 -6.882 16.351 1.00 90.56 85 ASP A C 1
ATOM 714 O O . ASP A 1 85 ? -6.283 -8.079 16.100 1.00 90.56 85 ASP A O 1
ATOM 718 N N . PHE A 1 86 ? -6.025 -5.968 15.379 1.00 92.12 86 PHE A N 1
ATOM 719 C CA . PHE A 1 86 ? -6.056 -6.325 13.958 1.00 92.12 86 PHE A CA 1
ATOM 720 C C . PHE A 1 86 ? -4.902 -7.255 13.577 1.00 92.12 86 PHE A C 1
ATOM 722 O O . PHE A 1 86 ? -5.109 -8.263 12.903 1.00 92.12 86 PHE A O 1
ATOM 729 N N . LEU A 1 87 ? -3.679 -6.925 13.992 1.00 88.31 87 LEU A N 1
ATOM 730 C CA . LEU A 1 87 ? -2.509 -7.731 13.676 1.00 88.31 87 LEU A CA 1
ATOM 731 C C . LEU A 1 87 ? -2.541 -9.089 14.367 1.00 88.31 87 LEU A C 1
ATOM 733 O O . LEU A 1 87 ? -2.123 -10.062 13.752 1.00 88.31 87 LEU A O 1
ATOM 737 N N . ASP A 1 88 ? -3.064 -9.182 15.587 1.00 87.75 88 ASP A N 1
ATOM 738 C CA . ASP A 1 88 ? -3.280 -10.457 16.267 1.00 87.75 88 ASP A CA 1
ATOM 739 C C . ASP A 1 88 ? -4.315 -11.314 15.527 1.00 87.75 88 ASP A C 1
ATOM 741 O O . ASP A 1 88 ? -4.131 -12.525 15.397 1.00 87.75 88 AS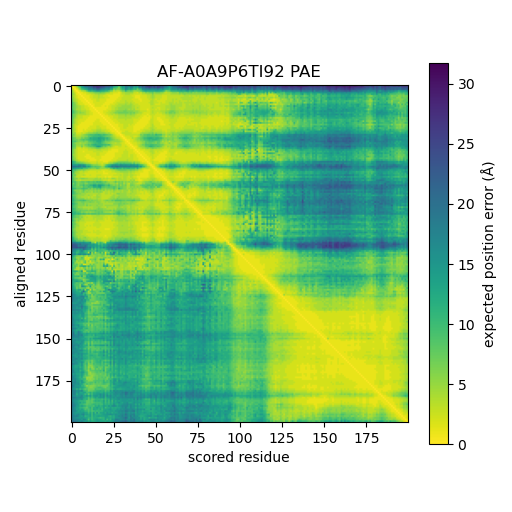P A O 1
ATOM 745 N N . ASP A 1 89 ? -5.380 -10.709 14.995 1.00 89.25 89 ASP A N 1
ATOM 746 C CA . ASP A 1 89 ? -6.355 -11.415 14.163 1.00 89.25 89 ASP A CA 1
ATOM 747 C C . ASP A 1 89 ? -5.723 -11.927 12.858 1.00 89.25 89 ASP A C 1
ATOM 749 O O . ASP A 1 89 ? -5.959 -13.077 12.473 1.00 89.25 89 ASP A O 1
ATOM 753 N N . VAL A 1 90 ? -4.877 -11.121 12.205 1.00 87.44 90 VAL A N 1
ATOM 754 C CA . VAL A 1 90 ? -4.127 -11.527 11.002 1.00 87.44 90 VAL A CA 1
ATOM 755 C C . VAL A 1 90 ? -3.080 -12.595 11.326 1.00 87.44 90 VAL A C 1
ATOM 757 O O . VAL A 1 90 ? -2.900 -13.542 10.560 1.00 87.44 90 VAL A O 1
ATOM 760 N N . GLU A 1 91 ? -2.407 -12.491 12.470 1.00 82.25 91 GLU A N 1
ATOM 761 C CA . GLU A 1 91 ? -1.433 -13.475 12.946 1.00 82.25 91 GLU A CA 1
ATOM 762 C C . GLU A 1 91 ? -2.113 -14.829 13.183 1.00 82.25 91 GLU A C 1
ATOM 764 O O . GLU A 1 91 ? -1.607 -15.858 12.741 1.00 82.25 91 GLU A O 1
ATOM 769 N N . ARG A 1 92 ? -3.299 -14.830 13.805 1.00 79.38 92 ARG A N 1
ATOM 770 C CA . ARG A 1 92 ? -4.113 -16.042 14.006 1.00 79.38 92 ARG A CA 1
ATOM 771 C C . ARG A 1 92 ? -4.554 -16.681 12.694 1.00 79.38 92 ARG A C 1
ATOM 773 O O . ARG A 1 92 ? -4.680 -17.901 12.634 1.00 79.38 92 ARG A O 1
ATOM 780 N N . GLU A 1 93 ? -4.807 -15.873 11.670 1.00 80.81 93 GLU A N 1
ATOM 781 C CA . GLU A 1 93 ? -5.244 -16.350 10.358 1.00 80.81 93 GLU A CA 1
ATOM 782 C C . GLU A 1 93 ? -4.064 -16.804 9.472 1.00 80.81 93 GLU A C 1
ATOM 784 O O . GLU A 1 93 ? -4.235 -17.710 8.655 1.00 80.81 93 GLU A O 1
ATOM 789 N N . ARG A 1 94 ? -2.864 -16.218 9.626 1.00 70.62 94 ARG A N 1
ATOM 790 C CA . ARG A 1 94 ? -1.719 -16.459 8.724 1.00 70.62 94 ARG A CA 1
ATOM 791 C C . ARG A 1 94 ? -0.311 -16.338 9.336 1.00 70.62 94 ARG A C 1
ATOM 793 O O . ARG A 1 94 ? 0.546 -17.140 8.967 1.00 70.62 94 ARG A O 1
ATOM 800 N N . GLY A 1 95 ? -0.049 -15.328 10.167 1.00 55.25 95 GLY A N 1
ATOM 801 C CA . GLY A 1 95 ? 1.274 -15.021 10.744 1.00 55.25 95 GLY A CA 1
ATOM 802 C C . GLY A 1 95 ? 2.100 -13.919 10.037 1.00 55.25 95 GLY A C 1
ATOM 803 O O . GLY A 1 95 ? 2.080 -13.824 8.811 1.00 55.25 95 GLY A O 1
ATOM 804 N N . GLY A 1 96 ? 2.850 -13.105 10.799 1.00 58.84 96 GLY A N 1
ATOM 805 C CA . GLY A 1 96 ? 3.897 -12.167 10.349 1.00 58.84 96 GLY A CA 1
ATOM 806 C C . GLY A 1 96 ? 3.439 -10.785 9.842 1.00 58.84 96 GLY A C 1
ATOM 807 O O . GLY A 1 96 ? 3.325 -10.591 8.634 1.00 58.84 96 GLY A O 1
ATOM 808 N N . ALA A 1 97 ? 3.238 -9.802 10.742 1.00 63.00 97 ALA A N 1
ATOM 809 C CA . ALA A 1 97 ? 2.880 -8.416 10.355 1.00 63.00 97 ALA A CA 1
ATOM 810 C C . ALA A 1 97 ? 3.217 -7.284 11.374 1.00 63.00 97 ALA A C 1
ATOM 812 O O . ALA A 1 97 ? 2.789 -6.139 11.212 1.00 63.00 97 ALA A O 1
ATOM 813 N N . ARG A 1 98 ? 3.999 -7.559 12.431 1.00 67.56 98 ARG A N 1
ATOM 814 C CA . ARG A 1 98 ? 4.200 -6.630 13.575 1.00 67.56 98 ARG A CA 1
ATOM 815 C C . ARG A 1 98 ? 4.855 -5.286 13.238 1.00 67.56 98 ARG A C 1
ATOM 817 O O . ARG A 1 98 ? 4.638 -4.307 13.952 1.00 67.56 98 ARG A O 1
ATOM 824 N N . ASP A 1 99 ? 5.655 -5.227 12.181 1.00 68.81 99 ASP A N 1
ATOM 825 C CA . ASP A 1 99 ? 6.393 -4.016 11.807 1.00 68.81 99 ASP A CA 1
ATOM 826 C C . ASP A 1 99 ? 5.501 -2.987 11.100 1.00 68.81 99 ASP A C 1
ATOM 828 O O . ASP A 1 99 ? 5.607 -1.796 11.395 1.00 68.81 99 ASP A O 1
ATOM 832 N N . MET A 1 100 ? 4.552 -3.443 10.269 1.00 75.25 100 MET A N 1
ATOM 833 C CA . MET A 1 100 ? 3.531 -2.579 9.653 1.00 75.25 100 MET A CA 1
ATOM 834 C C . MET A 1 100 ? 2.678 -1.888 10.718 1.00 75.25 100 MET A C 1
ATOM 836 O O . MET A 1 100 ? 2.376 -0.700 10.613 1.00 75.25 100 MET A O 1
ATOM 840 N N . GLY A 1 101 ? 2.356 -2.608 11.797 1.00 75.06 101 GLY A N 1
ATOM 841 C CA . GLY A 1 101 ? 1.570 -2.050 12.889 1.00 75.06 101 GLY A CA 1
ATOM 842 C C . GLY A 1 101 ? 2.220 -0.841 13.545 1.00 75.06 101 GLY A C 1
ATOM 843 O O . GLY A 1 101 ? 1.565 0.178 13.743 1.00 75.06 101 GLY A O 1
ATOM 844 N N . ARG A 1 102 ? 3.526 -0.909 13.831 1.00 80.75 102 ARG A N 1
ATOM 845 C CA . ARG A 1 102 ? 4.238 0.207 14.478 1.00 80.75 102 ARG A CA 1
ATOM 846 C C . ARG A 1 102 ? 4.197 1.484 13.637 1.00 80.75 102 ARG A C 1
ATOM 848 O O . ARG A 1 102 ? 4.018 2.563 14.198 1.00 80.75 102 ARG A O 1
ATOM 855 N N . ARG A 1 103 ? 4.317 1.366 12.309 1.00 83.62 103 ARG A N 1
ATOM 856 C CA . ARG A 1 103 ? 4.210 2.515 11.395 1.00 83.62 103 ARG A CA 1
ATOM 857 C C . ARG A 1 103 ? 2.802 3.096 11.375 1.00 83.62 103 ARG A C 1
ATOM 859 O O . ARG A 1 103 ? 2.661 4.307 11.516 1.00 83.62 103 ARG A O 1
ATOM 866 N N . PHE A 1 104 ? 1.772 2.250 11.287 1.00 83.44 104 PHE A N 1
ATOM 867 C CA . PHE A 1 104 ? 0.386 2.723 11.318 1.00 83.44 104 PHE A CA 1
ATOM 868 C C . PHE A 1 104 ? 0.068 3.481 12.604 1.00 83.44 104 PHE A C 1
ATOM 870 O O . PHE A 1 104 ? -0.511 4.561 12.549 1.00 83.44 104 PHE A O 1
ATOM 877 N N . VAL A 1 105 ? 0.445 2.919 13.755 1.00 84.12 105 VAL A N 1
ATOM 878 C CA . VAL A 1 105 ? 0.236 3.539 15.067 1.00 84.12 105 VAL A CA 1
ATOM 879 C C . VAL A 1 105 ? 0.818 4.949 15.090 1.00 84.12 105 VAL A C 1
ATOM 881 O O . VAL A 1 105 ? 0.095 5.914 15.334 1.00 84.12 105 VAL A O 1
ATOM 884 N N . SER A 1 106 ? 2.101 5.072 14.737 1.00 86.44 106 SER A N 1
ATOM 885 C CA . SER A 1 106 ? 2.790 6.362 14.713 1.00 86.44 106 SER A CA 1
ATOM 886 C C . SER A 1 106 ? 2.114 7.356 13.763 1.00 86.44 106 SER A C 1
ATOM 888 O O . SER A 1 106 ? 1.902 8.514 14.129 1.00 86.44 106 SER A O 1
ATOM 890 N N . ALA A 1 107 ? 1.719 6.910 12.565 1.00 86.81 107 ALA A N 1
ATOM 891 C CA . ALA A 1 107 ? 1.006 7.739 11.599 1.00 86.81 107 ALA A CA 1
ATOM 892 C C . ALA A 1 107 ? -0.369 8.192 12.123 1.00 86.81 107 ALA A C 1
ATOM 894 O O . ALA A 1 107 ? -0.742 9.353 11.954 1.00 86.81 107 ALA A O 1
ATOM 895 N N . PHE A 1 108 ? -1.118 7.312 12.793 1.00 85.38 108 PHE A N 1
ATOM 896 C CA . PHE A 1 108 ? -2.428 7.641 13.350 1.00 85.38 108 PHE A CA 1
ATOM 897 C C . PHE A 1 108 ? -2.325 8.698 14.451 1.00 85.38 108 PHE A C 1
ATOM 899 O O . PHE A 1 108 ? -3.063 9.683 14.411 1.00 85.38 108 PHE A O 1
ATOM 906 N N . GLU A 1 109 ? -1.416 8.527 15.414 1.00 89.25 109 GLU A N 1
ATOM 907 C CA . GLU A 1 109 ? -1.221 9.486 16.510 1.00 89.25 109 GLU A CA 1
ATOM 908 C C . GLU A 1 109 ? -0.832 10.875 15.978 1.00 89.25 109 GLU A C 1
ATOM 910 O O . GLU A 1 109 ? -1.444 11.888 16.336 1.00 89.25 109 GLU A O 1
ATOM 915 N N . ARG A 1 110 ? 0.123 10.929 15.042 1.00 91.69 110 ARG A N 1
ATOM 916 C CA . ARG A 1 110 ? 0.555 12.169 14.376 1.00 91.69 110 ARG A CA 1
ATOM 917 C C . ARG A 1 110 ? -0.595 12.832 13.617 1.00 91.69 110 ARG A C 1
ATOM 919 O O . ARG A 1 110 ? -0.891 14.009 13.836 1.00 91.69 110 ARG A O 1
ATOM 926 N N . ALA A 1 111 ? -1.340 12.068 12.817 1.00 87.44 111 ALA A N 1
ATOM 927 C CA . ALA A 1 111 ? -2.505 12.580 12.096 1.00 87.44 111 ALA A CA 1
ATOM 928 C C . ALA A 1 111 ? -3.608 13.101 13.037 1.00 87.44 111 ALA A C 1
ATOM 930 O O . ALA A 1 111 ? -4.213 14.145 12.760 1.00 87.44 111 ALA A O 1
ATOM 931 N N . ALA A 1 112 ? -3.863 12.405 14.151 1.00 84.81 112 ALA A N 1
ATOM 932 C CA . ALA A 1 112 ? -4.876 12.769 15.142 1.00 84.81 112 ALA A CA 1
ATOM 933 C C . ALA A 1 112 ? -4.550 14.090 15.860 1.00 84.81 112 ALA A C 1
ATOM 935 O O . ALA A 1 112 ? -5.464 14.858 16.180 1.00 84.81 112 ALA A O 1
ATOM 936 N N . THR A 1 113 ? -3.263 14.400 16.051 1.00 88.12 113 THR A N 1
ATOM 937 C CA . THR A 1 113 ? -2.812 15.695 16.599 1.00 88.12 113 THR A CA 1
ATOM 938 C C . THR A 1 113 ? -2.827 16.839 15.578 1.00 88.12 113 THR A C 1
ATOM 940 O O . THR A 1 113 ? -2.678 18.000 15.956 1.00 88.12 113 THR A O 1
ATOM 943 N N . GLY A 1 114 ? -3.105 16.548 14.303 1.00 82.38 114 GLY A N 1
ATOM 944 C CA . GLY A 1 114 ? -3.213 17.547 13.239 1.00 82.38 114 GLY A CA 1
ATOM 945 C C . GLY A 1 114 ? -1.939 17.749 12.423 1.00 82.38 114 GLY A C 1
ATOM 946 O O . GLY A 1 114 ? -1.930 18.644 11.581 1.00 82.38 114 GLY A O 1
ATOM 947 N N . GLU A 1 115 ? -0.906 16.929 12.629 1.00 89.56 115 GLU A N 1
ATOM 948 C CA . GLU A 1 115 ? 0.287 16.926 11.780 1.00 89.56 115 GLU A CA 1
ATOM 949 C C . GLU A 1 115 ? -0.093 16.584 10.332 1.00 89.56 115 GLU A C 1
ATOM 951 O O . GLU A 1 115 ? -0.983 15.756 10.098 1.00 89.56 115 GLU A O 1
ATOM 956 N N . ASP A 1 116 ? 0.546 17.250 9.369 1.00 80.81 116 ASP A N 1
ATOM 957 C CA . ASP A 1 116 ? 0.396 16.926 7.954 1.00 80.81 116 ASP A CA 1
ATOM 958 C C . ASP A 1 116 ? 1.389 15.819 7.603 1.00 80.81 116 ASP A C 1
ATOM 960 O O . ASP A 1 116 ? 2.600 15.998 7.735 1.00 80.81 116 ASP A O 1
ATOM 964 N N . ILE A 1 117 ? 0.859 14.655 7.238 1.00 87.31 117 ILE A N 1
ATOM 965 C CA . ILE A 1 117 ? 1.642 13.466 6.916 1.00 87.31 117 ILE A CA 1
ATOM 966 C C . ILE A 1 117 ? 1.242 12.990 5.523 1.00 87.31 117 ILE A C 1
ATOM 968 O O . ILE A 1 117 ? 0.059 12.998 5.176 1.00 87.31 117 ILE A O 1
ATOM 972 N N . GLU A 1 118 ? 2.237 12.572 4.751 1.00 82.69 118 GLU A N 1
ATOM 973 C CA . GLU A 1 118 ? 2.071 11.962 3.437 1.00 82.69 118 GLU A CA 1
ATOM 974 C C . GLU A 1 118 ? 3.098 10.832 3.324 1.00 82.69 118 GLU A C 1
ATOM 976 O O . GLU A 1 118 ? 4.269 11.053 3.019 1.00 82.69 118 GLU A O 1
ATOM 981 N N . GLU A 1 119 ? 2.673 9.617 3.670 1.00 81.12 119 GLU A N 1
ATOM 982 C CA . GLU A 1 119 ? 3.549 8.447 3.733 1.00 81.12 119 GLU A CA 1
ATOM 983 C C . GLU A 1 119 ? 2.946 7.262 2.975 1.00 81.12 119 GLU A C 1
ATOM 985 O O . GLU A 1 119 ? 1.800 6.876 3.213 1.00 81.12 119 GLU A O 1
ATOM 990 N N . ASN A 1 120 ? 3.748 6.661 2.091 1.00 78.75 120 ASN A N 1
ATOM 991 C CA . ASN A 1 120 ? 3.388 5.469 1.329 1.00 78.75 120 ASN A CA 1
ATOM 992 C C . ASN A 1 120 ? 4.449 4.393 1.559 1.00 78.75 120 ASN A C 1
ATOM 994 O O . ASN A 1 120 ? 5.613 4.567 1.191 1.00 78.75 120 ASN A O 1
ATOM 998 N N . HIS A 1 121 ? 4.044 3.285 2.171 1.00 78.25 121 HIS A N 1
ATOM 999 C CA . HIS A 1 121 ? 4.921 2.177 2.531 1.00 78.25 121 HIS A CA 1
ATOM 1000 C C . HIS A 1 121 ? 4.547 0.928 1.730 1.00 78.25 121 HIS A C 1
ATOM 1002 O O . HIS A 1 121 ? 3.375 0.588 1.562 1.00 78.25 121 HIS A O 1
ATOM 1008 N N . ILE A 1 122 ? 5.567 0.231 1.232 1.00 75.44 122 ILE A N 1
ATOM 1009 C CA . ILE A 1 122 ? 5.424 -1.076 0.589 1.00 75.44 122 ILE A CA 1
ATOM 1010 C C . ILE A 1 122 ? 6.278 -2.051 1.378 1.00 75.44 122 ILE A C 1
ATOM 1012 O O . ILE A 1 122 ? 7.500 -1.895 1.452 1.00 75.44 122 ILE A O 1
ATOM 1016 N N . THR A 1 123 ? 5.638 -3.060 1.960 1.00 75.00 123 THR A N 1
ATOM 1017 C CA . THR A 1 123 ? 6.326 -4.037 2.805 1.00 75.00 123 THR A CA 1
ATOM 1018 C C . THR A 1 123 ? 6.441 -5.382 2.092 1.00 75.00 123 THR A C 1
ATOM 1020 O O . THR A 1 123 ? 5.457 -5.920 1.586 1.00 75.00 123 THR A O 1
ATOM 1023 N N . PHE A 1 124 ? 7.653 -5.939 2.074 1.00 71.81 124 PHE A N 1
ATOM 1024 C CA . PHE A 1 124 ? 7.961 -7.273 1.550 1.00 71.81 124 PHE A CA 1
ATOM 1025 C C . PHE A 1 124 ? 8.135 -8.263 2.705 1.00 71.81 124 PHE A C 1
ATOM 1027 O O . PHE A 1 124 ? 8.595 -7.866 3.777 1.00 71.81 124 PHE A O 1
ATOM 1034 N N . LEU A 1 125 ? 7.814 -9.548 2.506 1.00 70.75 125 LEU A N 1
ATOM 1035 C CA . LEU A 1 125 ? 7.976 -10.553 3.569 1.00 70.75 125 LEU A CA 1
ATOM 1036 C C . LEU A 1 125 ? 9.438 -10.917 3.803 1.00 70.75 125 LEU A C 1
ATOM 1038 O O . LEU A 1 125 ? 9.793 -11.432 4.862 1.00 70.75 125 LEU A O 1
ATOM 1042 N N . SER A 1 126 ? 10.288 -10.687 2.804 1.00 73.44 126 SER A N 1
ATOM 1043 C CA . SER A 1 126 ? 11.713 -10.967 2.896 1.00 73.44 126 SER A CA 1
ATOM 1044 C C . SER A 1 126 ? 12.545 -10.037 2.022 1.00 73.44 126 SER A C 1
ATOM 1046 O O . SER A 1 126 ? 12.073 -9.451 1.043 1.00 73.44 126 SER A O 1
ATOM 1048 N N . LEU A 1 127 ? 13.837 -9.966 2.349 1.00 77.75 127 LEU A N 1
ATOM 1049 C CA . LEU A 1 127 ? 14.835 -9.301 1.518 1.00 77.75 127 LEU A CA 1
ATOM 1050 C C . LEU A 1 127 ? 14.890 -9.899 0.102 1.00 77.75 127 LEU A C 1
ATOM 1052 O O . LEU A 1 127 ? 15.076 -9.168 -0.867 1.00 77.75 127 LEU A O 1
ATOM 1056 N N . GLU A 1 128 ? 14.717 -11.216 -0.031 1.00 80.06 128 GLU A N 1
ATOM 1057 C CA . GLU A 1 128 ? 14.715 -11.893 -1.330 1.00 80.06 128 GLU A CA 1
ATOM 1058 C C . GLU A 1 128 ? 13.540 -11.432 -2.200 1.00 80.06 128 GLU A C 1
ATOM 1060 O O . GLU A 1 128 ? 13.746 -11.077 -3.361 1.00 80.06 128 GLU A O 1
ATOM 1065 N N . GLU A 1 129 ? 12.334 -11.342 -1.631 1.00 76.81 129 GLU A N 1
ATOM 1066 C CA . GLU A 1 129 ? 11.158 -10.797 -2.321 1.00 76.81 129 GLU A CA 1
ATOM 1067 C C . GLU A 1 129 ? 11.361 -9.335 -2.718 1.00 76.81 129 GLU A C 1
ATOM 1069 O O . GLU A 1 129 ? 11.070 -8.960 -3.857 1.00 76.81 129 GLU A O 1
ATOM 1074 N N . MET A 1 130 ? 11.921 -8.521 -1.819 1.00 83.25 130 MET A N 1
ATOM 1075 C CA . MET A 1 130 ? 12.244 -7.126 -2.112 1.00 83.25 130 MET A CA 1
ATOM 1076 C C . MET A 1 130 ? 13.227 -7.015 -3.284 1.00 83.25 130 MET A C 1
ATOM 1078 O O . MET A 1 130 ? 12.992 -6.255 -4.224 1.00 83.25 130 MET A O 1
ATOM 1082 N N . MET A 1 131 ? 14.315 -7.790 -3.278 1.00 85.06 131 MET A N 1
ATOM 1083 C CA . MET A 1 131 ? 15.304 -7.782 -4.363 1.00 85.06 131 MET A CA 1
ATOM 1084 C C . MET A 1 131 ? 14.731 -8.330 -5.675 1.00 85.06 131 MET A C 1
ATOM 1086 O O . MET A 1 131 ? 15.056 -7.820 -6.752 1.00 85.06 131 MET A O 1
ATOM 1090 N N . ALA A 1 132 ? 13.850 -9.331 -5.603 1.00 84.62 132 ALA A N 1
ATOM 1091 C CA . ALA A 1 132 ? 13.125 -9.845 -6.757 1.00 84.62 132 ALA A CA 1
ATOM 1092 C C . ALA A 1 132 ? 12.161 -8.796 -7.332 1.00 84.62 132 ALA A C 1
ATOM 1094 O O . ALA A 1 132 ? 12.023 -8.709 -8.554 1.00 84.62 132 ALA A O 1
ATOM 1095 N N . ALA A 1 133 ? 11.526 -7.977 -6.489 1.00 82.94 133 ALA A N 1
ATOM 1096 C CA . ALA A 1 133 ? 10.652 -6.882 -6.900 1.00 82.94 133 ALA A CA 1
ATOM 1097 C C . ALA A 1 133 ? 11.433 -5.689 -7.480 1.00 82.94 133 ALA A C 1
ATOM 1099 O O . ALA A 1 133 ? 11.036 -5.151 -8.514 1.00 82.94 133 ALA A O 1
ATOM 1100 N N . LEU A 1 134 ? 12.575 -5.331 -6.886 1.00 89.19 134 LEU A N 1
ATOM 1101 C CA . LEU A 1 134 ? 13.370 -4.132 -7.187 1.00 89.19 134 LEU A CA 1
ATOM 1102 C C . LEU A 1 134 ? 14.656 -4.426 -7.975 1.00 89.19 134 LEU A C 1
ATOM 1104 O O . LEU A 1 134 ? 15.728 -3.889 -7.688 1.00 89.19 134 LEU A O 1
ATOM 1108 N N . THR A 1 135 ? 14.569 -5.259 -9.013 1.00 93.19 135 THR A N 1
ATOM 1109 C CA . THR A 1 135 ? 15.736 -5.553 -9.863 1.00 93.19 135 THR A CA 1
ATOM 1110 C C . THR A 1 135 ? 16.318 -4.274 -10.497 1.00 93.19 135 THR A C 1
ATOM 1112 O O . THR A 1 135 ? 15.579 -3.313 -10.743 1.00 93.19 135 THR A O 1
ATOM 1115 N N . PRO A 1 136 ? 17.612 -4.243 -10.882 1.00 94.31 136 PRO A N 1
ATOM 1116 C CA . PRO A 1 136 ? 18.212 -3.066 -11.521 1.00 94.31 136 PRO A CA 1
ATOM 1117 C C . PRO A 1 136 ? 17.428 -2.554 -12.738 1.00 94.31 136 PRO A C 1
ATOM 1119 O O . PRO A 1 136 ? 17.306 -1.348 -12.948 1.00 94.31 136 PRO A O 1
ATOM 1122 N N . LYS A 1 137 ? 16.843 -3.471 -13.520 1.00 95.00 137 LYS A N 1
ATOM 1123 C CA . LYS A 1 137 ? 16.026 -3.145 -14.695 1.00 95.00 137 LYS A CA 1
ATOM 1124 C C . LYS A 1 137 ? 14.646 -2.596 -14.357 1.00 95.00 137 LYS A C 1
ATOM 1126 O O . LYS A 1 137 ? 14.099 -1.828 -15.148 1.00 95.00 137 LYS A O 1
ATOM 1131 N N . ARG A 1 138 ? 14.093 -2.954 -13.203 1.00 95.69 138 ARG A N 1
ATOM 1132 C CA . ARG A 1 138 ? 12.853 -2.372 -12.688 1.00 95.69 138 ARG A CA 1
ATOM 1133 C C . ARG A 1 138 ? 13.096 -1.005 -12.062 1.00 95.69 138 ARG A C 1
ATOM 1135 O O . ARG A 1 138 ? 12.334 -0.090 -12.331 1.00 95.69 138 ARG A O 1
ATOM 1142 N 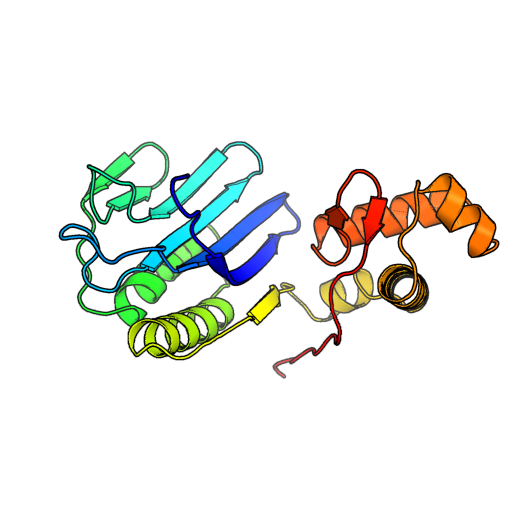N . LEU A 1 139 ? 14.215 -0.811 -11.364 1.00 94.06 139 LEU A N 1
ATOM 1143 C CA . LEU A 1 139 ? 14.630 0.512 -10.882 1.00 94.06 139 LEU A CA 1
ATOM 1144 C C . LEU A 1 139 ? 14.912 1.496 -12.030 1.00 94.06 139 LEU A C 1
ATOM 1146 O O . LEU A 1 139 ? 14.603 2.679 -11.923 1.00 94.06 139 LEU A O 1
ATOM 1150 N N . GLU A 1 140 ? 15.493 1.030 -13.139 1.00 94.06 140 GLU A N 1
ATOM 1151 C CA . GLU A 1 140 ? 15.642 1.825 -14.370 1.00 94.06 140 GLU A CA 1
ATOM 1152 C C . GLU A 1 140 ? 14.277 2.273 -14.916 1.00 94.06 140 GLU A C 1
ATOM 1154 O O . GLU A 1 140 ? 14.097 3.444 -15.250 1.00 94.06 140 GLU A O 1
ATOM 1159 N N . LEU A 1 141 ? 13.310 1.351 -14.948 1.00 96.06 141 LEU A N 1
ATOM 1160 C CA . LEU A 1 141 ? 11.943 1.615 -15.387 1.00 96.06 141 LEU A CA 1
ATOM 1161 C C . LEU A 1 141 ? 11.241 2.622 -14.463 1.00 96.06 141 LEU A C 1
ATOM 1163 O O . LEU A 1 141 ? 10.669 3.587 -14.961 1.00 96.06 141 LEU A O 1
ATOM 1167 N N . LEU A 1 142 ? 11.339 2.454 -13.142 1.00 95.50 142 LEU A N 1
ATOM 1168 C CA . LEU A 1 142 ? 10.774 3.379 -12.152 1.00 95.50 142 LEU A CA 1
ATOM 1169 C C . LEU A 1 142 ? 11.3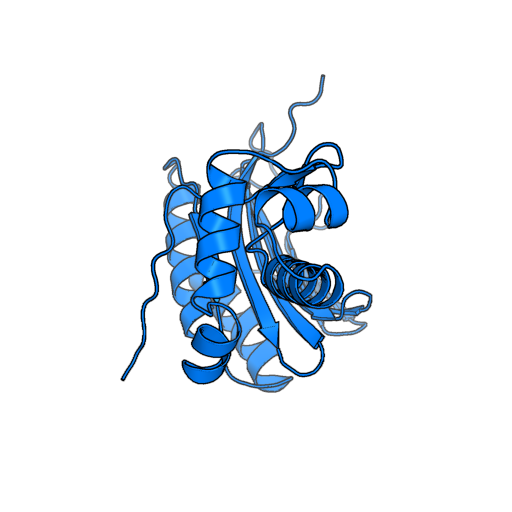60 4.786 -12.288 1.00 95.50 142 LEU A C 1
ATOM 1171 O O . LEU A 1 142 ? 10.617 5.757 -12.356 1.00 95.50 142 LEU A O 1
ATOM 1175 N N . ARG A 1 143 ? 12.686 4.906 -12.433 1.00 94.69 143 ARG A N 1
ATOM 1176 C CA . ARG A 1 143 ? 13.347 6.200 -12.678 1.00 94.69 143 ARG A CA 1
ATOM 1177 C C . ARG A 1 143 ? 12.899 6.865 -13.977 1.00 94.69 143 ARG A C 1
ATOM 1179 O O . ARG A 1 143 ? 12.910 8.091 -14.073 1.00 94.69 143 ARG A O 1
ATOM 1186 N N . TYR A 1 144 ? 12.563 6.080 -14.999 1.00 96.06 144 TYR A N 1
ATOM 1187 C CA . TYR A 1 144 ? 11.962 6.624 -16.211 1.00 96.06 144 TYR A CA 1
ATOM 1188 C C . TYR A 1 144 ? 10.540 7.123 -15.927 1.00 96.06 144 TYR A C 1
ATOM 1190 O O . TYR A 1 144 ? 10.285 8.301 -16.146 1.00 96.06 144 TYR A O 1
ATOM 1198 N N . LEU A 1 145 ? 9.672 6.279 -15.357 1.00 96.44 145 LEU A N 1
ATOM 1199 C CA . LEU A 1 145 ? 8.265 6.605 -15.088 1.00 96.44 145 LEU A CA 1
ATOM 1200 C C . LEU A 1 145 ? 8.048 7.733 -14.072 1.00 96.44 145 LEU A C 1
ATOM 1202 O O . LEU A 1 145 ? 7.013 8.392 -14.128 1.00 96.44 145 LEU A O 1
ATOM 1206 N N . HIS A 1 146 ? 9.007 7.965 -13.176 1.00 94.38 146 HIS A N 1
ATOM 1207 C CA . HIS A 1 146 ? 9.000 9.106 -12.262 1.00 94.38 146 HIS A CA 1
ATOM 1208 C C . HIS A 1 146 ? 9.255 10.430 -12.997 1.00 94.38 146 HIS A C 1
ATOM 1210 O O . HIS A 1 146 ? 8.613 11.438 -12.725 1.00 94.38 146 HIS A O 1
ATOM 1216 N N . ARG A 1 147 ? 10.170 10.433 -13.977 1.00 94.38 147 ARG A N 1
ATOM 1217 C CA . ARG A 1 147 ? 10.479 11.633 -14.773 1.00 94.38 147 ARG A CA 1
ATOM 1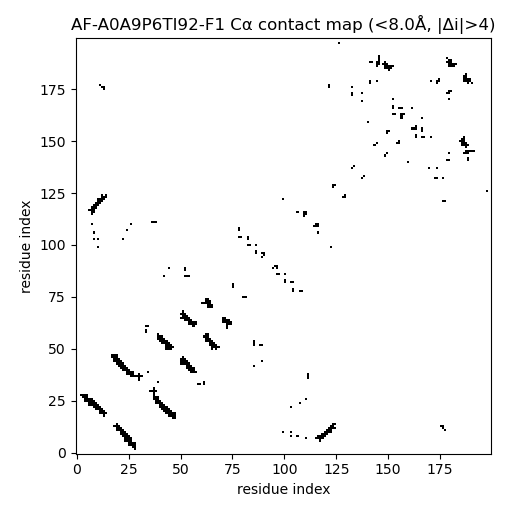218 C C . ARG A 1 147 ? 9.466 11.875 -15.885 1.00 94.38 147 ARG A C 1
ATOM 1220 O O . ARG A 1 147 ? 9.188 13.020 -16.223 1.00 94.38 147 ARG A O 1
ATOM 1227 N N . GLU A 1 148 ? 8.973 10.801 -16.492 1.00 94.44 148 GLU A N 1
ATOM 1228 C CA . GLU A 1 148 ? 8.079 10.850 -17.640 1.00 94.44 148 GLU A CA 1
ATOM 1229 C C . GLU A 1 148 ? 7.105 9.669 -17.612 1.00 94.44 148 GLU A C 1
ATOM 1231 O O . GLU A 1 148 ? 7.493 8.505 -17.705 1.00 94.44 148 GLU A O 1
ATOM 1236 N N . SER A 1 149 ? 5.810 9.969 -17.543 1.00 94.19 149 SER A N 1
ATOM 1237 C CA . SER A 1 149 ? 4.771 8.945 -17.615 1.00 94.19 149 SER A CA 1
ATOM 1238 C C . SER A 1 149 ? 4.687 8.317 -19.009 1.00 94.19 149 SER A C 1
ATOM 1240 O O . SER A 1 149 ? 4.874 8.993 -20.022 1.00 94.19 149 SER A O 1
ATOM 1242 N N . ALA A 1 150 ? 4.315 7.038 -19.097 1.00 96.19 150 ALA A N 1
ATOM 1243 C CA . ALA A 1 150 ? 4.178 6.334 -20.372 1.00 96.19 150 ALA A CA 1
ATOM 1244 C C . ALA A 1 150 ? 2.711 6.054 -20.730 1.00 96.19 150 ALA A C 1
ATOM 1246 O O . ALA A 1 150 ? 1.953 5.512 -19.934 1.00 96.19 150 ALA A O 1
ATOM 1247 N N . ASN A 1 151 ? 2.324 6.332 -21.979 1.00 95.00 151 ASN A N 1
ATOM 1248 C CA . ASN A 1 151 ? 0.966 6.061 -22.482 1.00 95.00 151 ASN A CA 1
ATOM 1249 C C . ASN A 1 151 ? 0.601 4.568 -22.529 1.00 95.00 151 ASN A C 1
ATOM 1251 O O . ASN A 1 151 ? -0.570 4.212 -22.583 1.00 95.00 151 ASN A O 1
ATOM 1255 N N . SER A 1 152 ? 1.595 3.682 -22.614 1.00 96.06 152 SER A N 1
ATOM 1256 C CA . SER A 1 152 ? 1.386 2.234 -22.645 1.00 96.06 152 SER A CA 1
ATOM 1257 C C . SER A 1 152 ? 2.683 1.484 -22.355 1.00 96.06 152 SER A C 1
ATOM 1259 O O . SER A 1 152 ? 3.781 2.026 -22.504 1.00 96.06 152 SER A O 1
ATOM 1261 N N . VAL A 1 153 ? 2.556 0.194 -22.039 1.00 97.06 153 VAL A N 1
ATOM 1262 C CA . VAL A 1 153 ? 3.693 -0.732 -21.910 1.00 97.06 153 VAL A CA 1
ATOM 1263 C C . VAL A 1 153 ? 4.501 -0.798 -23.213 1.00 97.06 153 VAL A C 1
ATOM 1265 O O . VAL A 1 153 ? 5.728 -0.840 -23.183 1.00 97.06 153 VAL A O 1
ATOM 1268 N N . SER A 1 154 ? 3.835 -0.752 -24.373 1.00 96.62 154 SER A N 1
ATOM 1269 C CA . SER A 1 154 ? 4.517 -0.765 -25.672 1.00 96.62 154 SER A CA 1
ATOM 1270 C C . SER A 1 154 ? 5.319 0.511 -25.925 1.00 96.62 154 SER A C 1
ATOM 1272 O O . SER A 1 154 ? 6.416 0.430 -26.478 1.00 96.62 154 SER A O 1
ATOM 1274 N N . ALA A 1 155 ? 4.789 1.676 -25.543 1.00 96.12 155 ALA A N 1
ATOM 1275 C CA . ALA A 1 155 ? 5.511 2.940 -25.657 1.00 96.12 155 ALA A CA 1
ATOM 1276 C C . ALA A 1 155 ? 6.747 2.937 -24.747 1.00 96.12 155 ALA A C 1
ATOM 1278 O O . ALA A 1 155 ? 7.844 3.256 -25.200 1.00 96.12 155 ALA A O 1
ATOM 1279 N N . LEU A 1 156 ? 6.579 2.478 -23.505 1.00 97.06 156 LEU A N 1
ATOM 1280 C CA . LEU A 1 156 ? 7.664 2.334 -22.538 1.00 97.06 156 LEU A CA 1
ATOM 1281 C C . LEU A 1 156 ? 8.766 1.392 -23.046 1.00 97.06 156 LEU A C 1
ATOM 1283 O O . LEU A 1 156 ? 9.943 1.741 -23.014 1.00 97.06 156 LEU A O 1
ATOM 1287 N N . ALA A 1 157 ? 8.396 0.225 -23.585 1.00 97.75 157 ALA A N 1
ATOM 1288 C CA . ALA A 1 157 ? 9.351 -0.729 -24.148 1.00 97.75 157 ALA A CA 1
ATOM 1289 C C . ALA A 1 157 ? 10.163 -0.134 -25.307 1.00 97.75 157 ALA A C 1
ATOM 1291 O O . ALA A 1 157 ? 11.374 -0.348 -25.388 1.00 97.75 157 ALA A O 1
ATOM 1292 N N . ARG A 1 158 ? 9.510 0.658 -26.167 1.00 97.00 158 ARG A N 1
ATOM 1293 C CA . ARG A 1 158 ? 10.162 1.349 -27.283 1.00 97.00 158 ARG A CA 1
ATOM 1294 C C . ARG A 1 158 ? 11.159 2.401 -26.801 1.00 97.00 158 ARG A C 1
ATOM 1296 O O . ARG A 1 158 ? 12.277 2.415 -27.303 1.00 97.00 158 ARG A O 1
ATOM 1303 N N . VAL A 1 159 ? 10.781 3.249 -25.843 1.00 96.38 159 VAL A N 1
ATOM 1304 C CA . VAL A 1 159 ? 11.676 4.298 -25.318 1.00 96.38 159 VAL A CA 1
ATOM 1305 C C . VAL A 1 159 ? 12.880 3.688 -24.606 1.00 96.38 159 VAL A C 1
ATOM 1307 O O . VAL A 1 159 ? 14.012 4.101 -24.842 1.00 96.38 159 VAL A O 1
ATOM 1310 N N . LEU A 1 160 ? 12.661 2.641 -23.808 1.00 95.56 160 LEU A N 1
ATOM 1311 C CA . LEU A 1 160 ? 13.743 1.941 -23.118 1.00 95.56 160 LEU A CA 1
ATOM 1312 C C . LEU A 1 160 ? 14.585 1.052 -24.050 1.00 95.56 160 LEU A C 1
ATOM 1314 O O . LEU A 1 160 ? 15.584 0.496 -23.606 1.00 95.56 160 LEU A O 1
ATOM 1318 N N . SER A 1 161 ? 14.199 0.889 -25.323 1.00 96.50 161 SER A N 1
ATOM 1319 C CA . SER A 1 161 ? 14.832 -0.045 -26.269 1.00 96.50 161 SER A CA 1
ATOM 1320 C C . SER A 1 161 ? 14.924 -1.476 -25.717 1.00 96.50 161 SER A C 1
ATOM 1322 O O . SER A 1 161 ? 15.951 -2.149 -25.820 1.00 96.50 161 SER A O 1
ATOM 1324 N N . ARG A 1 162 ? 13.840 -1.946 -25.089 1.00 97.19 162 ARG A N 1
ATOM 1325 C CA . ARG A 1 162 ? 13.755 -3.251 -24.417 1.00 97.19 162 ARG A CA 1
ATOM 1326 C C . ARG A 1 162 ? 12.680 -4.132 -25.041 1.00 97.19 162 ARG A C 1
ATOM 1328 O O . ARG A 1 162 ? 11.705 -3.654 -25.610 1.00 97.19 162 ARG A O 1
ATOM 1335 N N . ASP A 1 163 ? 12.850 -5.443 -24.883 1.00 97.88 163 ASP A N 1
ATOM 1336 C CA . ASP A 1 163 ? 11.849 -6.426 -25.302 1.00 97.88 163 ASP A CA 1
ATOM 1337 C C . ASP A 1 163 ? 10.498 -6.186 -24.606 1.00 97.88 163 ASP A C 1
ATOM 1339 O O . ASP A 1 163 ? 10.429 -6.066 -23.380 1.00 97.88 163 ASP A O 1
ATOM 1343 N N . TYR A 1 164 ? 9.424 -6.159 -25.399 1.00 97.38 164 TYR A N 1
ATOM 1344 C CA . TYR A 1 164 ? 8.072 -5.875 -24.921 1.00 97.38 164 TYR A CA 1
ATOM 1345 C C . TYR A 1 164 ? 7.606 -6.857 -23.845 1.00 97.38 164 TYR A C 1
ATOM 1347 O O . TYR A 1 164 ? 7.058 -6.425 -22.834 1.00 97.38 164 TYR A O 1
ATOM 1355 N N . LYS A 1 165 ? 7.826 -8.167 -24.027 1.00 97.38 165 LYS A N 1
ATOM 1356 C CA . LYS A 1 165 ? 7.335 -9.180 -23.078 1.00 97.38 165 LYS A CA 1
ATOM 1357 C C . LYS A 1 165 ? 8.006 -9.017 -21.718 1.00 97.38 165 LYS A C 1
ATOM 1359 O O . LYS A 1 165 ? 7.340 -9.109 -20.691 1.00 97.38 165 LYS A O 1
ATOM 1364 N N . ARG A 1 166 ? 9.309 -8.719 -21.713 1.00 97.00 166 ARG A N 1
ATOM 1365 C CA . ARG A 1 166 ? 10.061 -8.427 -20.483 1.00 97.00 166 ARG A CA 1
ATOM 1366 C C . ARG A 1 166 ? 9.573 -7.152 -19.799 1.00 97.00 166 ARG A C 1
ATOM 1368 O O . ARG A 1 166 ? 9.381 -7.163 -18.590 1.00 97.00 166 ARG A O 1
ATOM 1375 N N . VAL A 1 167 ? 9.340 -6.077 -20.554 1.00 97.75 167 VAL A N 1
ATOM 1376 C CA . VAL A 1 167 ? 8.822 -4.817 -19.990 1.00 97.75 167 VAL A CA 1
ATOM 1377 C C . VAL A 1 167 ? 7.406 -4.994 -19.454 1.00 97.75 167 VAL A C 1
ATOM 1379 O O . VAL A 1 167 ? 7.106 -4.485 -18.384 1.00 97.75 167 VAL A O 1
ATOM 1382 N N . HIS A 1 168 ? 6.553 -5.757 -20.136 1.00 97.38 168 HIS A N 1
ATOM 1383 C CA . HIS A 1 168 ? 5.224 -6.089 -19.634 1.00 97.38 168 HIS A CA 1
ATOM 1384 C C . HIS A 1 168 ? 5.294 -6.825 -18.296 1.00 97.38 168 HIS A C 1
ATOM 1386 O O . HIS A 1 168 ? 4.620 -6.425 -17.356 1.00 97.38 168 HIS A O 1
ATOM 1392 N N . ALA A 1 169 ? 6.119 -7.870 -18.189 1.00 94.94 169 ALA A N 1
ATOM 1393 C CA . ALA A 1 169 ? 6.285 -8.606 -16.937 1.00 94.94 169 ALA A CA 1
ATOM 1394 C C . ALA A 1 169 ? 6.810 -7.710 -15.800 1.00 94.94 169 ALA A C 1
ATOM 1396 O O . ALA A 1 169 ? 6.344 -7.817 -14.669 1.00 94.94 169 ALA A O 1
ATOM 1397 N N . ASP A 1 170 ? 7.744 -6.805 -16.103 1.00 96.06 170 ASP A N 1
ATOM 1398 C CA . ASP A 1 170 ? 8.259 -5.840 -15.131 1.00 96.06 170 ASP A CA 1
ATOM 1399 C C . ASP A 1 170 ? 7.200 -4.833 -14.684 1.00 96.06 170 ASP A C 1
ATOM 1401 O O . ASP A 1 170 ? 7.079 -4.586 -13.488 1.00 96.06 170 ASP A O 1
ATOM 1405 N N . VAL A 1 171 ? 6.417 -4.281 -15.617 1.00 96.06 171 VAL A N 1
ATOM 1406 C CA . VAL A 1 171 ? 5.308 -3.375 -15.291 1.00 96.06 171 VAL A CA 1
ATOM 1407 C C . VAL A 1 171 ? 4.283 -4.099 -14.426 1.00 96.06 171 VAL A C 1
ATOM 1409 O O . VAL A 1 171 ? 3.944 -3.583 -13.372 1.00 96.06 171 VAL A O 1
ATOM 1412 N N . SER A 1 172 ? 3.863 -5.314 -14.789 1.00 92.00 172 SER A N 1
ATOM 1413 C CA . SER A 1 172 ? 2.910 -6.085 -13.982 1.00 92.00 172 SER A CA 1
ATOM 1414 C C . SER A 1 172 ? 3.423 -6.359 -12.566 1.00 92.00 172 SER A C 1
ATOM 1416 O O . SER A 1 172 ? 2.665 -6.234 -11.609 1.00 92.00 172 SER A O 1
ATOM 1418 N N . ALA A 1 173 ? 4.706 -6.702 -12.413 1.00 89.62 173 ALA A N 1
ATOM 1419 C CA . ALA A 1 173 ? 5.296 -6.937 -11.096 1.00 89.62 173 ALA A CA 1
ATOM 1420 C C . ALA A 1 173 ? 5.364 -5.655 -10.250 1.00 89.62 173 ALA A C 1
ATOM 1422 O O . ALA A 1 173 ? 5.092 -5.691 -9.054 1.00 89.62 173 ALA A O 1
ATOM 1423 N N . LEU A 1 174 ? 5.709 -4.523 -10.867 1.00 92.44 174 LEU A N 1
ATOM 1424 C CA . LEU A 1 174 ? 5.767 -3.233 -10.183 1.00 92.44 174 LEU A CA 1
ATOM 1425 C C . LEU A 1 174 ? 4.377 -2.674 -9.855 1.00 92.44 174 LEU A C 1
ATOM 1427 O O . LEU A 1 174 ? 4.215 -2.087 -8.793 1.00 92.44 174 LEU A O 1
ATOM 1431 N N . GLU A 1 175 ? 3.378 -2.889 -10.715 1.00 90.31 175 GLU A N 1
ATOM 1432 C CA . GLU A 1 175 ? 1.973 -2.562 -10.437 1.00 90.31 175 GLU A CA 1
ATOM 1433 C C . GLU A 1 175 ? 1.442 -3.389 -9.260 1.00 90.31 175 GLU A C 1
ATOM 1435 O O . GLU A 1 175 ? 0.845 -2.837 -8.340 1.00 90.31 175 GLU A O 1
ATOM 1440 N N . ALA A 1 176 ? 1.723 -4.697 -9.228 1.00 81.25 176 ALA A N 1
ATOM 1441 C CA . ALA A 1 176 ? 1.325 -5.567 -8.119 1.00 81.25 176 ALA A CA 1
ATOM 1442 C C . ALA A 1 176 ? 1.981 -5.175 -6.782 1.00 81.25 176 ALA A C 1
ATOM 1444 O O . ALA A 1 176 ? 1.372 -5.328 -5.721 1.00 81.25 176 ALA A O 1
ATOM 1445 N N . ALA A 1 177 ? 3.211 -4.657 -6.839 1.00 82.38 177 ALA A N 1
ATOM 1446 C CA . ALA A 1 177 ? 3.921 -4.117 -5.684 1.00 82.38 177 ALA A CA 1
ATOM 1447 C C . ALA A 1 177 ? 3.469 -2.696 -5.296 1.00 82.38 177 ALA A C 1
ATOM 1449 O O . ALA A 1 177 ? 3.914 -2.197 -4.273 1.00 82.38 177 ALA A O 1
ATOM 1450 N N . GLY A 1 178 ? 2.631 -2.027 -6.097 1.00 85.94 178 GLY A N 1
ATOM 1451 C CA . GLY A 1 178 ? 2.232 -0.631 -5.873 1.00 85.94 178 GLY A CA 1
ATOM 1452 C C . GLY A 1 178 ? 3.297 0.405 -6.253 1.00 85.94 178 GLY A C 1
ATOM 1453 O O . GLY A 1 178 ? 3.132 1.588 -5.994 1.00 85.94 178 GLY A O 1
ATOM 1454 N N . LEU A 1 179 ? 4.393 -0.004 -6.894 1.00 90.44 179 LEU A N 1
ATOM 1455 C CA . LEU A 1 179 ? 5.486 0.888 -7.299 1.00 90.44 179 LEU A CA 1
ATOM 1456 C C . LEU A 1 179 ? 5.215 1.605 -8.627 1.00 90.44 179 LEU A C 1
ATOM 1458 O O . LEU A 1 179 ? 5.840 2.625 -8.912 1.00 90.44 179 LEU A O 1
ATOM 1462 N N . VAL A 1 180 ? 4.298 1.073 -9.435 1.00 94.00 180 VAL A N 1
ATOM 1463 C CA . VAL A 1 180 ? 3.774 1.710 -10.647 1.00 94.00 180 VAL A CA 1
ATOM 1464 C C . VAL A 1 180 ? 2.265 1.804 -10.518 1.00 94.00 180 VAL A C 1
ATOM 1466 O O . VAL A 1 180 ? 1.612 0.834 -10.145 1.00 94.00 180 VAL A O 1
ATOM 1469 N N . VAL A 1 181 ? 1.712 2.958 -10.868 1.00 92.44 181 VAL A N 1
ATOM 1470 C CA . VAL A 1 181 ? 0.267 3.188 -10.881 1.00 92.44 181 VAL A CA 1
ATOM 1471 C C . VAL A 1 181 ? -0.186 3.634 -12.266 1.00 92.44 181 VAL A C 1
ATOM 1473 O O . VAL A 1 181 ? 0.618 4.031 -13.117 1.00 92.44 181 VAL A O 1
ATOM 1476 N N . ARG A 1 182 ? -1.498 3.542 -12.507 1.00 92.81 182 ARG A N 1
ATOM 1477 C CA . ARG A 1 182 ? -2.138 4.093 -13.703 1.00 92.81 182 ARG A CA 1
ATOM 1478 C C . ARG A 1 182 ? -2.949 5.323 -13.341 1.00 92.81 182 ARG A C 1
ATOM 1480 O O . ARG A 1 182 ? -4.040 5.198 -12.795 1.00 92.81 182 ARG A O 1
ATOM 1487 N N . GLU A 1 183 ? -2.444 6.486 -13.722 1.00 88.12 183 GLU A N 1
ATOM 1488 C CA . GLU A 1 183 ? -3.118 7.775 -13.559 1.00 88.12 183 GLU A CA 1
ATOM 1489 C C . GLU A 1 183 ? -3.529 8.293 -14.934 1.00 88.12 183 GLU A C 1
ATOM 1491 O O . GLU A 1 183 ? -2.716 8.349 -15.858 1.00 88.12 183 GLU A O 1
ATOM 1496 N N . ASP A 1 184 ? -4.818 8.590 -15.107 1.00 87.81 184 ASP A N 1
ATOM 1497 C CA . ASP A 1 184 ? -5.394 9.036 -16.384 1.00 87.81 184 ASP A CA 1
ATOM 1498 C C . ASP A 1 184 ? -5.027 8.131 -17.581 1.00 87.81 184 ASP A C 1
ATOM 1500 O O . ASP A 1 184 ? -4.797 8.576 -18.706 1.00 87.81 184 ASP A O 1
ATOM 1504 N N . GLY A 1 185 ? -4.950 6.819 -17.328 1.00 87.69 185 GLY A N 1
ATOM 1505 C CA . GLY A 1 185 ? -4.597 5.802 -18.325 1.00 87.69 185 GLY A CA 1
ATOM 1506 C C . GLY A 1 185 ? -3.101 5.704 -18.646 1.00 87.69 185 GLY A C 1
ATOM 1507 O O . GLY A 1 185 ? -2.714 4.880 -19.478 1.00 87.69 185 GLY A O 1
ATOM 1508 N N . ARG A 1 186 ? -2.250 6.492 -17.984 1.00 94.56 186 ARG A N 1
ATOM 1509 C CA . ARG A 1 186 ? -0.796 6.507 -18.167 1.00 94.56 186 ARG A CA 1
ATOM 1510 C C . ARG A 1 186 ? -0.098 5.801 -17.015 1.00 94.56 186 ARG A C 1
ATOM 1512 O O . ARG A 1 186 ? -0.509 5.912 -15.871 1.00 94.56 186 ARG A O 1
ATOM 1519 N N . LEU A 1 187 ? 0.979 5.094 -17.328 1.00 97.00 187 LEU A N 1
ATOM 1520 C CA . LEU A 1 187 ? 1.868 4.497 -16.337 1.00 97.00 187 LEU A CA 1
ATOM 1521 C C . LEU A 1 187 ? 2.708 5.599 -15.692 1.00 97.00 187 LEU A C 1
ATOM 1523 O O . LEU A 1 187 ? 3.376 6.344 -16.417 1.00 97.00 187 LEU A O 1
ATOM 1527 N N . THR A 1 188 ? 2.696 5.679 -14.366 1.00 96.12 188 THR A N 1
ATOM 1528 C CA . THR A 1 188 ? 3.480 6.641 -13.579 1.00 96.12 188 THR A CA 1
ATOM 1529 C C . THR A 1 188 ? 4.157 5.926 -12.407 1.00 96.12 188 THR A C 1
ATOM 1531 O O . THR A 1 188 ? 3.730 4.848 -11.985 1.00 96.12 188 THR A O 1
ATOM 1534 N N . ALA A 1 189 ? 5.255 6.499 -11.916 1.00 94.25 189 ALA A N 1
ATOM 1535 C CA . ALA A 1 189 ? 5.844 6.145 -10.627 1.00 94.25 189 ALA A CA 1
ATOM 1536 C C . ALA A 1 189 ? 5.873 7.431 -9.780 1.00 94.25 189 ALA A C 1
ATOM 1538 O O . ALA A 1 189 ? 6.831 8.199 -9.891 1.00 94.25 189 AL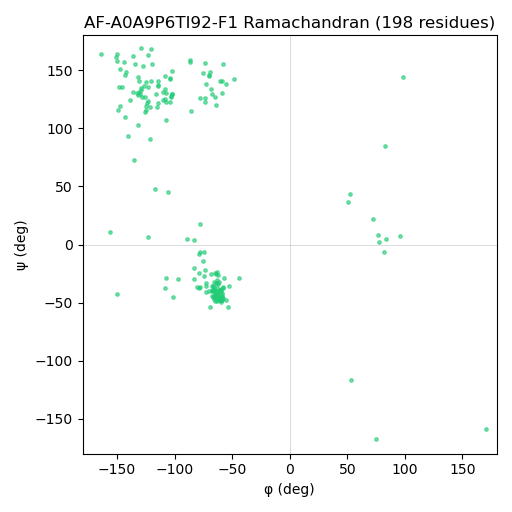A A O 1
ATOM 1539 N N . PRO A 1 190 ? 4.819 7.714 -8.995 1.00 89.44 190 PRO A N 1
ATOM 1540 C CA . PRO A 1 190 ? 4.584 9.023 -8.379 1.00 89.44 190 PRO A CA 1
ATOM 1541 C C . PRO A 1 190 ? 5.457 9.276 -7.137 1.00 89.44 190 PRO A C 1
ATOM 1543 O O . PRO A 1 190 ? 5.160 10.150 -6.334 1.00 89.44 190 PRO A O 1
ATOM 1546 N N . TRP A 1 191 ? 6.531 8.506 -6.961 1.00 85.94 191 TRP A N 1
ATOM 1547 C CA . TRP A 1 191 ? 7.354 8.498 -5.756 1.00 85.94 191 TRP A CA 1
ATOM 1548 C C . TRP A 1 191 ? 8.653 9.268 -5.984 1.00 85.94 191 TRP A C 1
ATOM 1550 O O . TRP A 1 191 ? 9.402 8.936 -6.904 1.00 85.94 191 TRP A O 1
ATOM 1560 N N . ASP A 1 192 ? 8.960 10.236 -5.119 1.00 81.62 192 ASP A N 1
ATOM 1561 C CA . ASP A 1 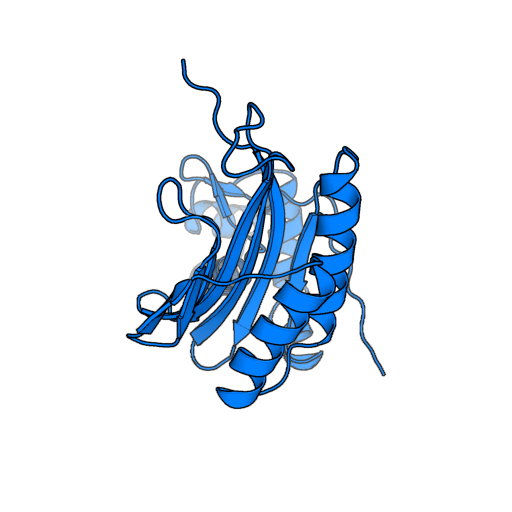192 ? 10.210 11.010 -5.184 1.00 81.62 192 ASP A CA 1
ATOM 1562 C C . ASP A 1 192 ? 11.440 10.200 -4.744 1.00 81.62 192 ASP A C 1
ATOM 1564 O O . ASP A 1 192 ? 12.548 10.381 -5.257 1.00 81.62 192 ASP A O 1
ATOM 1568 N N . ALA A 1 193 ? 11.256 9.282 -3.793 1.00 80.69 193 ALA A N 1
ATOM 1569 C CA . ALA A 1 193 ? 12.314 8.435 -3.261 1.00 80.69 193 ALA A CA 1
ATOM 1570 C C . ALA A 1 193 ? 11.779 7.055 -2.861 1.00 80.69 193 ALA A C 1
ATOM 1572 O O . ALA A 1 193 ? 10.630 6.909 -2.457 1.00 80.69 193 ALA A O 1
ATOM 1573 N N . LEU A 1 194 ? 12.650 6.046 -2.943 1.00 79.75 194 LEU A N 1
ATOM 1574 C CA . LEU A 1 194 ? 12.421 4.720 -2.373 1.00 79.75 194 LEU A CA 1
ATOM 1575 C C . LEU A 1 194 ? 13.458 4.493 -1.277 1.00 79.75 194 LEU A C 1
ATOM 1577 O O . LEU A 1 194 ? 14.659 4.479 -1.556 1.00 79.75 194 LEU A O 1
ATOM 1581 N N . ALA A 1 195 ? 12.991 4.314 -0.048 1.00 75.25 195 ALA A N 1
ATOM 1582 C CA . ALA A 1 195 ? 13.805 3.897 1.083 1.00 75.25 195 ALA A CA 1
ATOM 1583 C C . ALA A 1 195 ? 13.443 2.455 1.454 1.00 75.25 195 ALA A C 1
ATOM 1585 O O . ALA A 1 195 ? 12.289 2.052 1.332 1.00 75.25 195 ALA A O 1
ATOM 1586 N N . ALA A 1 196 ? 14.435 1.677 1.884 1.00 75.25 196 ALA A N 1
ATOM 1587 C CA . ALA A 1 196 ? 14.236 0.314 2.354 1.00 75.25 196 ALA A CA 1
ATOM 1588 C C . ALA A 1 196 ? 14.967 0.123 3.682 1.00 75.25 196 ALA A C 1
ATOM 1590 O O . ALA A 1 196 ? 16.160 0.415 3.785 1.00 75.25 196 ALA A O 1
ATOM 1591 N N . GLU A 1 197 ? 14.251 -0.393 4.674 1.00 70.25 197 GLU A N 1
ATOM 1592 C CA . GLU A 1 197 ? 14.800 -0.799 5.964 1.00 70.25 197 GLU A CA 1
ATOM 1593 C C . GLU A 1 197 ? 14.752 -2.323 6.061 1.00 70.25 197 GLU A C 1
ATOM 1595 O O . GLU A 1 197 ? 13.731 -2.943 5.766 1.00 70.25 197 GLU A O 1
ATOM 1600 N N . VAL A 1 198 ? 15.873 -2.932 6.448 1.00 68.69 198 VAL A N 1
ATOM 1601 C CA . VAL A 1 198 ? 16.012 -4.388 6.556 1.00 68.69 198 VAL A CA 1
ATOM 1602 C C . VAL A 1 198 ? 16.491 -4.707 7.965 1.00 68.69 198 VAL A C 1
ATOM 1604 O O . VAL A 1 198 ? 17.605 -4.339 8.337 1.00 68.69 198 VAL A O 1
ATOM 1607 N N . ALA A 1 199 ? 15.646 -5.375 8.749 1.00 68.25 199 ALA A N 1
ATOM 1608 C CA . ALA A 1 199 ? 16.042 -5.922 10.042 1.00 68.25 199 ALA A CA 1
ATOM 1609 C C . ALA A 1 199 ? 16.955 -7.147 9.833 1.00 68.25 199 ALA A C 1
ATOM 1611 O O . ALA A 1 199 ? 16.702 -7.952 8.932 1.00 68.25 199 ALA A O 1
ATOM 1612 N N . LEU A 1 200 ? 18.018 -7.261 10.638 1.00 63.94 200 LEU A N 1
ATOM 1613 C CA . LEU A 1 200 ? 18.998 -8.357 10.607 1.00 63.94 200 LEU A CA 1
ATOM 1614 C C . LEU A 1 200 ? 18.770 -9.352 11.746 1.00 63.94 200 LEU A C 1
ATOM 1616 O O . LEU A 1 200 ? 18.421 -8.890 12.856 1.00 63.94 200 LEU A O 1
#

Mean predicted aligned error: 8.76 Å

Radius of gyration: 18.51 Å; Cα contacts (8 Å, |Δi|>4): 308; chains: 1; bounding box: 43×37×51 Å

Solvent-accessible surface area (backbone atoms only — not comparable to full-atom values): 11418 Å² total; per-residue (Å²): 130,86,72,68,63,44,80,31,38,40,40,42,30,69,46,95,90,56,36,34,42,38,38,39,36,25,42,42,73,61,66,43,92,88,33,75,70,21,58,44,48,37,40,40,30,29,40,99,89,42,71,41,34,34,39,35,50,53,88,96,69,38,44,28,35,34,53,55,94,43,75,45,83,44,90,71,92,45,61,59,54,50,38,49,55,52,46,51,55,47,36,75,74,73,53,87,60,73,69,63,39,57,55,52,30,55,52,49,57,43,46,58,77,64,51,91,59,84,47,82,47,71,53,61,96,40,71,66,54,42,51,67,65,57,33,74,73,44,49,52,50,42,59,42,23,48,77,47,64,27,78,38,62,66,56,43,15,60,75,69,72,46,61,52,71,60,42,45,54,48,49,54,53,29,38,72,61,66,62,32,47,74,58,97,75,20,40,30,16,98,60,94,74,88,86,86,87,79,92,130

Nearest PDB structures (foldseek):
  7oyk-assembly1_BBB  TM=7.714E-01  e=9.151E-02  Bacillus subtilis subsp. subtilis str. 168
  2pex-assembly1_A  TM=7.595E-01  e=1.027E-01  Xanthomonas campestris
  7oyk-assembly2_CCC  TM=7.735E-01  e=1.372E-01  Bacillus subtilis subsp. subtilis str. 168
  6sbs-assembly1_B  TM=5.569E-01  e=2.085E+00  Sulfolobus acidocaldarius DSM 639
  7y3h-assembly1_A  TM=3.727E-01  e=1.473E+00  Apiospora montagnei NRRL 25634

Sequence (200 aa):
MKKKATLLFEDRMTYPDGAILEMRIWRLPERDAERPHGLKYSLFYGRESARIIGYDNERGKGDHRHYRDREEPYIFSTAEQMVADFLDDVERERGGARDMGRRFVSAFERAATGEDIEENHITFLSLEEMMAALTPKRLELLRYLHRESANSVSALARVLSRDYKRVHADVSALEAAGLVVREDGRLTAPWDALAAEVAL

Secondary structure (DSSP, 8-state):
-PPPPEEEEEEEEE-TTS-EEEEEEEE-SS--SS-TT-EEEEEEEEETTEEEEEEE--TTT-SEEEETTEEEE---SSHHHHHHHHHHHHHHHT---HHHHHHHHHHHHHHHHT----EEEE--SSHHHHHHHS-HHHHHHHHHHHHS-BS-HHHHHHHTT--HHHHHHHHHHHHHTTSSEEETTEEE---S--------

pLDDT: mean 86.24, std 9.01, range [47.75, 97.88]